Protein AF-A0A9P6QX00-F1 (afdb_monomer_lite)

pLDDT: mean 81.0, std 15.59, range [32.53, 98.38]

InterPro domains:
  IPR004294 Carotenoid oxygenase [PF03055] (2-287)
  IPR004294 Carotenoid oxygenase [PTHR10543] (1-288)

Foldseek 3Di:
DQPVFLKDWDKDADPDPVGIFTWIATNVGHTLDDRARQHDDQFAQWDQDQPVCVVQFHFNIDGHQQTWGKDWDAPSSHDPVPTHTQIATDGHKDFDDWAAKAFDADPVRDGFKIKTKTFIALTAQQQPPVGGDDDPALRTSPDHPVVSCVNPQRPFDADCSPPDRNFTFTKMWMQGPVVRHIAIEGQAPFGWDDKYFDSVCHRNPPGQWIKTFTWDPDDRNPPTDGFAMWITGRVLQVVVLVVCVVVVNQDCRRGDPHGYNDPVSNVVSCVVVVTDDGDDDDPPPDDD

Organism: NCBI:txid979702

Structure (mmCIF, N/CA/C/O backbone):
data_AF-A0A9P6QX00-F1
#
_entry.id   AF-A0A9P6QX00-F1
#
loop_
_atom_site.group_PDB
_atom_site.id
_atom_site.type_symbol
_atom_site.label_atom_id
_atom_site.label_alt_id
_atom_site.label_comp_id
_atom_site.label_asym_id
_atom_site.label_entity_id
_atom_site.label_seq_id
_atom_site.pdbx_PDB_ins_code
_atom_site.Cartn_x
_atom_site.Cartn_y
_atom_site.Cartn_z
_atom_site.occupancy
_atom_site.B_iso_or_equiv
_atom_site.auth_seq_id
_atom_site.auth_comp_id
_atom_site.auth_asym_id
_atom_site.auth_atom_id
_atom_site.pdbx_PDB_model_num
ATOM 1 N N . VAL A 1 1 ? -5.127 -13.689 -6.403 1.00 92.06 1 VAL A N 1
ATOM 2 C CA . VAL A 1 1 ? -6.375 -14.469 -6.569 1.00 92.06 1 VAL A CA 1
ATOM 3 C C . VAL A 1 1 ? -7.320 -14.051 -5.470 1.00 92.06 1 VAL A C 1
ATOM 5 O O . VAL A 1 1 ? -6.895 -13.993 -4.323 1.00 92.06 1 VAL A O 1
ATOM 8 N N . ASP A 1 2 ? -8.552 -13.713 -5.819 1.00 93.75 2 ASP A N 1
ATOM 9 C CA . ASP A 1 2 ? -9.591 -13.389 -4.850 1.00 93.75 2 ASP A CA 1
ATOM 10 C C . ASP A 1 2 ? -10.176 -14.694 -4.264 1.00 93.75 2 ASP A C 1
ATOM 12 O O . ASP A 1 2 ? -10.711 -15.509 -5.017 1.00 93.75 2 ASP A O 1
ATOM 16 N N . PRO A 1 3 ? -10.095 -14.922 -2.939 1.00 92.50 3 PRO A N 1
ATOM 17 C CA . PRO A 1 3 ? -10.534 -16.164 -2.306 1.00 92.50 3 PRO A CA 1
ATOM 18 C C . PRO A 1 3 ? -12.060 -16.332 -2.245 1.00 92.50 3 PRO A C 1
ATOM 20 O O . PRO A 1 3 ? -12.531 -17.445 -2.033 1.00 92.50 3 PRO A O 1
ATOM 23 N N . LYS A 1 4 ? -12.847 -15.261 -2.414 1.00 91.56 4 LYS A N 1
ATOM 24 C CA . LYS A 1 4 ? -14.319 -15.316 -2.388 1.00 91.56 4 LYS A CA 1
ATOM 25 C C . LYS A 1 4 ? -14.895 -15.714 -3.742 1.00 91.56 4 LYS A C 1
ATOM 27 O O . LYS A 1 4 ? -15.891 -16.423 -3.810 1.00 91.56 4 LYS A O 1
ATOM 32 N N . THR A 1 5 ? -14.288 -15.216 -4.811 1.00 94.06 5 THR A N 1
ATOM 33 C CA . THR A 1 5 ? -14.791 -15.356 -6.189 1.00 94.06 5 THR A CA 1
ATOM 34 C C . THR A 1 5 ? -13.986 -16.353 -7.023 1.00 94.06 5 THR A C 1
ATOM 36 O O . THR A 1 5 ? -14.452 -16.805 -8.066 1.00 94.06 5 THR A O 1
ATOM 39 N N . GLY A 1 6 ? -12.773 -16.699 -6.584 1.00 95.88 6 GLY A N 1
ATOM 40 C CA . GLY A 1 6 ? -11.824 -17.516 -7.337 1.00 95.88 6 GLY A CA 1
ATOM 41 C C . GLY A 1 6 ? -11.146 -16.770 -8.490 1.00 95.88 6 GLY A C 1
ATOM 42 O O . GLY A 1 6 ? -10.369 -17.377 -9.222 1.00 95.88 6 GLY A O 1
ATOM 43 N N . GLU A 1 7 ? -11.417 -15.475 -8.675 1.00 97.56 7 GLU A N 1
ATOM 44 C CA . GLU A 1 7 ? -10.886 -14.725 -9.812 1.00 97.56 7 GLU A CA 1
ATOM 45 C C . GLU A 1 7 ? -9.380 -14.457 -9.677 1.00 97.56 7 GLU A C 1
ATOM 47 O O . GLU A 1 7 ? -8.868 -14.041 -8.628 1.00 97.56 7 GLU A O 1
ATOM 52 N N . LEU A 1 8 ? -8.658 -14.642 -10.778 1.00 97.69 8 LEU A N 1
ATOM 53 C CA . LEU A 1 8 ? -7.294 -14.169 -10.945 1.00 97.69 8 LEU A CA 1
ATOM 54 C C . LEU A 1 8 ? -7.330 -12.758 -11.536 1.00 97.69 8 LEU A C 1
ATOM 56 O O . LEU A 1 8 ? -7.613 -12.566 -12.717 1.00 97.69 8 LEU A O 1
ATOM 60 N N . ILE A 1 9 ? -7.009 -11.781 -10.694 1.00 96.62 9 ILE A N 1
ATOM 61 C CA . ILE A 1 9 ? -6.842 -10.377 -11.067 1.00 96.62 9 ILE A CA 1
ATOM 62 C C . ILE A 1 9 ? -5.354 -10.129 -11.287 1.00 96.62 9 ILE A C 1
ATOM 64 O O . ILE A 1 9 ? -4.546 -10.457 -10.413 1.00 96.62 9 ILE A O 1
ATOM 68 N N . PHE A 1 10 ? -4.991 -9.560 -12.431 1.00 95.50 10 PHE A N 1
ATOM 69 C CA . PHE A 1 10 ? -3.604 -9.251 -12.753 1.00 95.50 10 PHE A CA 1
ATOM 70 C C . PHE A 1 10 ? -3.503 -8.040 -13.677 1.00 95.50 10 PHE A C 1
ATOM 72 O O . PHE A 1 10 ? -4.473 -7.606 -14.299 1.00 95.50 10 PHE A O 1
ATOM 79 N N . PHE A 1 11 ? -2.298 -7.497 -13.760 1.00 92.81 11 PHE A N 1
ATOM 80 C CA . PHE A 1 11 ? -1.951 -6.456 -14.708 1.00 92.81 11 PHE A CA 1
ATOM 81 C C . PHE A 1 11 ? -0.599 -6.781 -15.336 1.00 92.81 11 PHE A C 1
ATOM 83 O O . PHE A 1 11 ? 0.176 -7.581 -14.809 1.00 92.81 11 PHE A O 1
ATOM 90 N N . SER A 1 12 ? -0.320 -6.162 -16.473 1.00 89.31 12 SER A N 1
ATOM 91 C CA . SER A 1 12 ? 0.998 -6.191 -17.101 1.00 89.31 12 SER A CA 1
ATOM 92 C C . SER A 1 12 ? 1.412 -4.777 -17.460 1.00 89.31 12 SER A C 1
ATOM 94 O O . SER A 1 12 ? 0.554 -3.951 -17.772 1.00 89.31 12 SER A O 1
ATOM 96 N N . TRP A 1 13 ? 2.714 -4.505 -17.426 1.00 81.81 13 TRP A N 1
ATOM 97 C CA . TRP A 1 13 ? 3.276 -3.260 -17.929 1.00 81.81 13 TRP A CA 1
ATOM 98 C C . TRP A 1 13 ? 4.108 -3.489 -19.190 1.00 81.81 13 TRP A C 1
ATOM 100 O O . TRP A 1 13 ? 4.577 -4.598 -19.454 1.00 81.81 13 TRP A O 1
ATOM 110 N N . ARG A 1 14 ? 4.306 -2.431 -19.972 1.00 79.06 14 ARG A N 1
ATOM 111 C CA . ARG A 1 14 ? 5.155 -2.391 -21.167 1.00 79.06 14 ARG A CA 1
ATOM 112 C C . ARG A 1 14 ? 5.891 -1.055 -21.213 1.00 79.06 14 ARG A C 1
ATOM 114 O O . ARG A 1 14 ? 5.454 -0.080 -20.614 1.00 79.06 14 ARG A O 1
ATOM 121 N N . THR A 1 15 ? 6.989 -0.999 -21.957 1.00 73.94 15 THR A N 1
ATOM 122 C CA . THR A 1 15 ? 7.749 0.241 -22.203 1.00 73.94 15 THR A CA 1
ATOM 123 C C . THR A 1 15 ? 7.142 1.109 -23.307 1.00 73.94 15 THR A C 1
ATOM 125 O O . THR A 1 15 ? 7.649 2.190 -23.585 1.00 73.94 15 THR A O 1
ATOM 128 N N . GLU A 1 16 ? 6.064 0.648 -23.941 1.00 75.75 16 GLU A N 1
ATOM 129 C CA . GLU A 1 16 ? 5.352 1.343 -25.012 1.00 75.75 16 GLU A CA 1
ATOM 130 C C . GLU A 1 16 ? 3.908 1.619 -24.593 1.00 75.75 16 GLU A C 1
ATOM 132 O O . GLU A 1 16 ? 3.286 0.809 -23.897 1.00 75.75 16 GLU A O 1
ATOM 137 N N . HIS A 1 17 ? 3.368 2.758 -25.039 1.00 75.19 17 HIS A N 1
ATOM 138 C CA . HIS A 1 17 ? 1.978 3.141 -24.797 1.00 75.19 17 HIS A CA 1
ATOM 139 C C . HIS A 1 17 ? 1.027 2.013 -25.241 1.00 75.19 17 HIS A C 1
ATOM 141 O O . HIS A 1 17 ? 1.217 1.464 -26.329 1.00 75.19 17 HIS A O 1
ATOM 147 N N . PRO A 1 18 ? 0.003 1.642 -24.446 1.00 77.19 18 PRO A N 1
ATOM 148 C CA . PRO A 1 18 ? -0.570 2.313 -23.271 1.00 77.19 18 PRO A CA 1
ATOM 149 C C . PRO A 1 18 ? 0.100 1.988 -21.926 1.00 77.19 18 PRO A C 1
ATOM 151 O O . PRO A 1 18 ? -0.468 2.283 -20.885 1.00 77.19 18 PRO A O 1
ATOM 154 N N . PHE A 1 19 ? 1.306 1.412 -21.927 1.00 81.19 19 PHE A N 1
ATOM 155 C CA . PHE A 1 19 ? 2.152 1.114 -20.761 1.00 81.19 19 PHE A CA 1
ATOM 156 C C . PHE A 1 19 ? 1.602 0.120 -19.741 1.00 81.19 19 PHE A C 1
ATOM 158 O O . PHE A 1 19 ? 2.405 -0.586 -19.147 1.00 81.19 19 PHE A O 1
ATOM 165 N N . ALA A 1 20 ? 0.290 0.017 -19.537 1.00 88.00 20 ALA A N 1
ATOM 166 C CA . ALA A 1 20 ? -0.319 -0.914 -18.602 1.00 88.00 20 ALA A CA 1
ATOM 167 C C . ALA A 1 20 ? -1.623 -1.504 -19.150 1.00 88.00 20 ALA A C 1
ATOM 169 O O . ALA A 1 20 ? -2.431 -0.819 -19.776 1.00 88.00 20 ALA A O 1
ATOM 170 N N . TYR A 1 21 ? -1.825 -2.788 -18.876 1.00 92.00 21 TYR A N 1
ATOM 171 C CA . TYR A 1 21 ? -3.017 -3.540 -19.249 1.00 92.00 21 TYR A CA 1
ATOM 172 C C . TYR A 1 21 ? -3.562 -4.268 -18.032 1.00 92.00 21 TYR A C 1
ATOM 174 O O . TYR A 1 21 ? -2.793 -4.869 -17.278 1.00 92.00 21 TYR A O 1
ATOM 182 N N . TYR A 1 22 ? -4.879 -4.250 -17.867 1.00 95.19 22 TYR A N 1
ATOM 183 C CA . TYR A 1 22 ? -5.582 -4.886 -16.762 1.00 95.19 22 TYR A CA 1
ATOM 184 C C . TYR A 1 22 ? -6.370 -6.106 -17.235 1.00 95.19 22 TYR A C 1
ATOM 186 O O . TYR A 1 22 ? -6.851 -6.163 -18.369 1.00 95.19 22 TYR A O 1
ATOM 194 N N . SER A 1 23 ? -6.479 -7.127 -16.390 1.00 97.19 23 SER A N 1
ATOM 195 C CA . SER A 1 23 ? -7.190 -8.357 -16.729 1.00 97.19 23 SER A CA 1
ATOM 196 C C . SER A 1 23 ? -7.763 -9.056 -15.503 1.00 97.19 23 SER A C 1
ATOM 198 O O . SER A 1 23 ? -7.185 -9.052 -14.414 1.00 97.19 23 SER A O 1
ATOM 200 N N . VAL A 1 24 ? -8.903 -9.709 -15.720 1.00 98.31 24 VAL A N 1
ATOM 201 C CA . VAL A 1 24 ? -9.599 -10.538 -14.739 1.00 98.31 24 VAL A CA 1
ATOM 202 C C . VAL A 1 24 ? -9.999 -11.840 -15.415 1.00 98.31 24 VAL A C 1
ATOM 204 O O . VAL A 1 24 ? -10.730 -11.843 -16.408 1.00 98.31 24 VAL A O 1
ATOM 207 N N . ILE A 1 25 ? -9.519 -12.952 -14.869 1.00 98.38 25 ILE A N 1
ATOM 208 C CA . ILE A 1 25 ? -9.928 -14.302 -15.256 1.00 98.38 25 ILE A CA 1
ATOM 209 C C . ILE A 1 25 ? -10.790 -14.869 -14.131 1.00 98.38 25 ILE A C 1
ATOM 211 O O . ILE A 1 25 ? -10.385 -14.833 -12.971 1.00 98.38 25 ILE A O 1
ATOM 215 N N . SER A 1 26 ? -11.970 -15.390 -14.455 1.00 97.88 26 SER A N 1
ATOM 216 C CA . SER A 1 26 ? -12.865 -16.019 -13.485 1.00 97.88 26 SER A CA 1
ATOM 217 C C . SER A 1 26 ? -12.300 -17.330 -12.935 1.00 97.88 26 SER A C 1
ATOM 219 O O . SER A 1 26 ? -11.402 -17.930 -13.524 1.00 97.88 26 SER A O 1
ATOM 221 N N . GLY A 1 27 ? -12.850 -17.820 -11.818 1.00 96.81 27 GLY A N 1
ATOM 222 C CA . GLY A 1 27 ? -12.396 -19.073 -11.193 1.00 96.81 27 GLY A CA 1
ATOM 223 C C . GLY A 1 27 ? -12.516 -20.325 -12.076 1.00 96.81 27 GLY A C 1
ATOM 224 O O . GLY A 1 27 ? -11.853 -21.323 -11.816 1.00 96.81 27 GLY A O 1
ATOM 225 N N . ASP A 1 28 ? -13.317 -20.274 -13.142 1.00 97.06 28 ASP A N 1
ATOM 226 C CA . ASP A 1 28 ? -13.455 -21.325 -14.159 1.00 97.06 28 ASP A CA 1
ATOM 227 C C . ASP A 1 28 ? -12.613 -21.074 -15.430 1.00 97.06 28 ASP A C 1
ATOM 229 O O . ASP A 1 28 ? -12.746 -21.797 -16.417 1.00 97.06 28 ASP A O 1
ATOM 233 N N . GLY A 1 29 ? -11.742 -20.061 -15.422 1.00 96.69 29 GLY A N 1
ATOM 234 C CA . GLY A 1 29 ? -10.792 -19.781 -16.500 1.00 96.69 29 GLY A CA 1
ATOM 235 C C . GLY A 1 29 ? -11.321 -18.903 -17.639 1.00 96.69 29 GLY A C 1
ATOM 236 O O . GLY A 1 29 ? -10.628 -18.742 -18.647 1.00 96.69 29 GLY A O 1
ATOM 237 N N . ARG A 1 30 ? -12.521 -18.317 -17.524 1.00 98.00 30 ARG A N 1
ATOM 238 C CA . ARG A 1 30 ? -13.053 -17.391 -18.540 1.00 98.00 30 ARG A CA 1
ATOM 239 C C . ARG A 1 30 ? -12.469 -15.993 -18.368 1.00 98.00 30 ARG A C 1
ATOM 241 O O . ARG A 1 30 ? -12.204 -15.530 -17.267 1.00 98.00 30 ARG A O 1
ATOM 248 N N . ARG A 1 31 ? -12.284 -15.292 -19.481 1.00 97.81 31 ARG A N 1
ATOM 249 C CA . ARG A 1 31 ? -11.792 -13.911 -19.490 1.00 97.81 31 ARG A CA 1
ATOM 250 C C . ARG A 1 31 ? -12.965 -12.964 -19.231 1.00 97.81 31 ARG A C 1
ATOM 252 O O . ARG A 1 31 ? -13.834 -12.846 -20.089 1.00 97.81 31 ARG A O 1
ATOM 259 N N . VAL A 1 32 ? -12.998 -12.337 -18.058 1.00 97.62 32 VAL A N 1
ATOM 260 C CA . VAL A 1 32 ? -14.030 -11.357 -17.666 1.00 97.62 32 VAL A CA 1
ATOM 261 C C . VAL A 1 32 ? -13.629 -9.959 -18.133 1.00 97.62 32 VAL A C 1
ATOM 263 O O . VAL A 1 32 ? -14.420 -9.263 -18.759 1.00 97.62 32 VAL A O 1
ATOM 266 N N . VAL A 1 33 ? -12.372 -9.591 -17.885 1.00 97.44 33 VAL A N 1
ATOM 267 C CA . VAL A 1 33 ? -11.694 -8.432 -18.478 1.00 97.44 33 VAL A CA 1
ATOM 268 C C . VAL A 1 33 ? -10.419 -8.958 -19.119 1.00 97.44 33 VAL A C 1
ATOM 270 O O . VAL A 1 33 ? -9.703 -9.743 -18.491 1.00 97.44 33 VAL A O 1
ATOM 273 N N . TRP A 1 34 ? -10.127 -8.571 -20.359 1.00 96.44 34 TRP A N 1
ATOM 274 C CA . TRP A 1 34 ? -8.972 -9.101 -21.080 1.00 96.44 34 TRP A CA 1
ATOM 275 C C . TRP A 1 34 ? -8.152 -8.003 -21.726 1.00 96.44 34 TRP A C 1
ATOM 277 O O . TRP A 1 34 ? -8.626 -7.364 -22.657 1.00 96.44 34 TRP A O 1
ATOM 287 N N . GLU A 1 35 ? -6.914 -7.861 -21.254 1.00 93.44 35 GLU A N 1
ATOM 288 C CA . GLU A 1 35 ? -5.928 -6.911 -21.770 1.00 93.44 35 GLU A CA 1
ATOM 289 C C . GLU A 1 35 ? -6.540 -5.530 -22.044 1.00 93.44 35 GLU A C 1
ATOM 291 O O . GLU A 1 35 ? -6.302 -4.926 -23.088 1.00 93.44 35 GLU A O 1
ATOM 296 N N . GLU A 1 36 ? -7.343 -5.031 -21.100 1.00 93.44 36 GLU A N 1
ATOM 297 C CA . GLU A 1 36 ? -7.952 -3.712 -21.223 1.00 93.44 36 GLU A CA 1
ATOM 298 C C . GLU A 1 36 ? -6.871 -2.662 -20.930 1.00 93.44 36 GLU A C 1
ATOM 300 O O . GLU A 1 36 ? -6.246 -2.724 -19.860 1.00 93.44 36 GLU A O 1
ATOM 305 N N . PRO A 1 37 ? -6.584 -1.730 -21.855 1.00 92.00 37 PRO A N 1
ATOM 306 C CA . PRO A 1 37 ? -5.557 -0.723 -21.639 1.00 92.00 37 PRO A CA 1
ATOM 307 C C . PRO A 1 37 ? -5.981 0.218 -20.513 1.00 92.00 37 PRO A C 1
ATOM 309 O O . PRO A 1 37 ? -7.104 0.713 -20.506 1.00 92.00 37 PRO A O 1
ATOM 312 N N . ILE A 1 38 ? -5.080 0.497 -19.573 1.00 88.12 38 ILE A N 1
ATOM 313 C CA . ILE A 1 38 ? -5.336 1.471 -18.508 1.00 88.12 38 ILE A CA 1
ATOM 314 C C . ILE A 1 38 ? -4.935 2.856 -19.043 1.00 88.12 38 ILE A C 1
ATOM 316 O O . ILE A 1 38 ? -3.743 3.093 -19.239 1.00 88.12 38 ILE A O 1
ATOM 320 N N . PRO A 1 39 ? -5.884 3.770 -19.322 1.00 77.38 39 PRO A N 1
ATOM 321 C CA . PRO A 1 39 ? -5.561 5.064 -19.909 1.00 77.38 39 PRO A CA 1
ATOM 322 C C . PRO A 1 39 ? -4.845 5.983 -18.908 1.00 77.38 39 PRO A C 1
ATOM 324 O O . PRO A 1 39 ? -5.172 6.022 -17.721 1.00 77.38 39 PRO A O 1
ATOM 327 N N . GLY A 1 40 ? -3.900 6.777 -19.415 1.00 70.25 40 GLY A N 1
ATOM 328 C CA . GLY A 1 40 ? -3.060 7.679 -18.622 1.00 70.25 40 GLY A CA 1
ATOM 329 C C . GLY A 1 40 ? -1.628 7.165 -18.453 1.00 70.25 40 GLY A C 1
ATOM 330 O O . GLY A 1 40 ? -1.304 6.037 -18.812 1.00 70.25 40 GLY A O 1
ATOM 331 N N . ILE A 1 41 ? -0.743 8.019 -17.937 1.00 61.19 41 ILE A N 1
ATOM 332 C CA . ILE A 1 41 ? 0.646 7.650 -17.640 1.00 61.19 41 ILE A CA 1
ATOM 333 C C . ILE A 1 41 ? 0.752 7.487 -16.131 1.00 61.19 41 ILE A C 1
ATOM 335 O O . ILE A 1 41 ? 0.620 8.470 -15.408 1.00 61.19 41 ILE A O 1
ATOM 339 N N . MET A 1 42 ? 1.017 6.265 -15.668 1.00 65.75 42 MET A N 1
ATOM 340 C CA . MET A 1 42 ? 1.426 6.029 -14.286 1.00 65.75 42 MET A CA 1
ATOM 341 C C . MET A 1 42 ? 2.736 6.786 -14.037 1.00 65.75 42 MET A C 1
ATOM 343 O O . MET A 1 42 ? 3.782 6.396 -14.559 1.00 65.75 42 MET A O 1
ATOM 347 N N . LYS A 1 43 ? 2.699 7.872 -13.258 1.00 67.81 43 LYS A N 1
ATOM 348 C CA . LYS A 1 43 ? 3.928 8.505 -12.771 1.00 67.81 43 LYS A CA 1
ATOM 349 C C . LYS A 1 43 ? 4.445 7.714 -11.582 1.00 67.81 43 LYS A C 1
ATOM 351 O O . LYS A 1 43 ? 3.946 7.824 -10.463 1.00 67.81 43 LYS A O 1
ATOM 356 N N . ILE A 1 44 ? 5.440 6.888 -11.858 1.00 67.00 44 ILE A N 1
ATOM 357 C CA . ILE A 1 44 ? 6.266 6.284 -10.825 1.00 67.00 44 ILE A CA 1
ATOM 358 C C . ILE A 1 44 ? 7.521 7.154 -10.723 1.00 67.00 44 ILE A C 1
ATOM 360 O O . ILE A 1 44 ? 8.023 7.566 -11.774 1.00 67.00 44 ILE A O 1
ATOM 364 N N . PRO A 1 45 ? 8.055 7.434 -9.522 1.00 71.00 45 PRO A N 1
ATOM 365 C CA . PRO A 1 45 ? 9.310 8.172 -9.349 1.00 71.00 45 PRO A CA 1
ATOM 366 C C . PRO A 1 45 ? 10.539 7.374 -9.826 1.00 71.00 45 PRO A C 1
ATOM 368 O O . PRO A 1 45 ? 11.563 7.375 -9.159 1.00 71.00 45 PRO A O 1
ATOM 371 N N . TYR A 1 46 ? 10.458 6.671 -10.962 1.00 72.69 46 TYR A N 1
ATOM 372 C CA . TYR A 1 46 ? 11.561 5.961 -11.599 1.00 72.69 46 TYR A CA 1
ATOM 373 C C . TYR A 1 46 ? 11.858 6.525 -12.972 1.00 72.69 46 TYR A C 1
ATOM 375 O O . TYR A 1 46 ? 11.026 6.487 -13.877 1.00 72.69 46 TYR A O 1
ATOM 383 N N . ILE A 1 47 ? 13.098 6.958 -13.144 1.00 66.50 47 ILE A N 1
ATOM 384 C CA . ILE A 1 47 ? 13.661 7.287 -14.443 1.00 66.50 47 ILE A CA 1
ATOM 385 C C . ILE A 1 47 ? 14.460 6.075 -14.910 1.00 66.50 47 ILE A C 1
ATOM 387 O O . ILE A 1 47 ? 15.417 5.659 -14.252 1.00 66.50 47 ILE A O 1
ATOM 391 N N . VAL A 1 48 ? 14.062 5.515 -16.051 1.00 64.25 48 VAL A N 1
ATOM 392 C CA . VAL A 1 48 ? 14.776 4.423 -16.717 1.00 64.25 48 VAL A CA 1
ATOM 393 C C . VAL A 1 48 ? 15.466 4.987 -17.958 1.00 64.25 48 VAL A C 1
ATOM 395 O O . VAL A 1 48 ? 14.847 5.108 -19.011 1.00 64.25 48 VAL A O 1
ATOM 398 N N . ASP A 1 49 ? 16.746 5.344 -17.840 1.00 64.38 49 ASP A N 1
ATOM 399 C CA . ASP A 1 49 ? 17.572 5.814 -18.966 1.00 64.38 49 ASP A CA 1
ATOM 400 C C . ASP A 1 49 ? 18.929 5.102 -18.964 1.00 64.38 49 ASP A C 1
ATOM 402 O O . ASP A 1 49 ? 19.966 5.627 -18.559 1.00 64.38 49 ASP A O 1
ATOM 406 N N . GLY A 1 50 ? 18.913 3.844 -19.406 1.00 59.75 50 GLY A N 1
ATOM 407 C CA . GLY A 1 50 ? 20.091 2.982 -19.363 1.00 59.75 50 GLY A CA 1
ATOM 408 C C . GLY A 1 50 ? 21.248 3.437 -20.255 1.00 59.75 50 GLY A C 1
ATOM 409 O O . GLY A 1 50 ? 22.394 3.109 -19.957 1.00 59.75 50 GLY A O 1
ATOM 410 N N . HIS A 1 51 ? 20.991 4.192 -21.328 1.00 62.03 51 HIS A N 1
ATOM 411 C CA . HIS A 1 51 ? 22.046 4.632 -22.244 1.00 62.03 51 HIS A CA 1
ATOM 412 C C . HIS A 1 51 ? 22.773 5.869 -21.716 1.00 62.03 51 HIS A C 1
ATOM 414 O O . HIS A 1 51 ? 24.006 5.866 -21.658 1.00 62.03 51 HIS A O 1
ATOM 420 N N . LYS A 1 52 ? 22.033 6.893 -21.278 1.00 64.44 52 LYS A N 1
ATOM 421 C CA . LYS A 1 52 ? 22.622 8.111 -20.716 1.00 64.44 52 LYS A CA 1
ATOM 422 C C . LYS A 1 52 ? 23.245 7.846 -19.349 1.00 64.44 52 LYS A C 1
ATOM 424 O O . LYS A 1 52 ? 24.415 8.167 -19.140 1.00 64.44 52 LYS A O 1
ATOM 429 N N . HIS A 1 53 ? 22.524 7.180 -18.443 1.00 67.8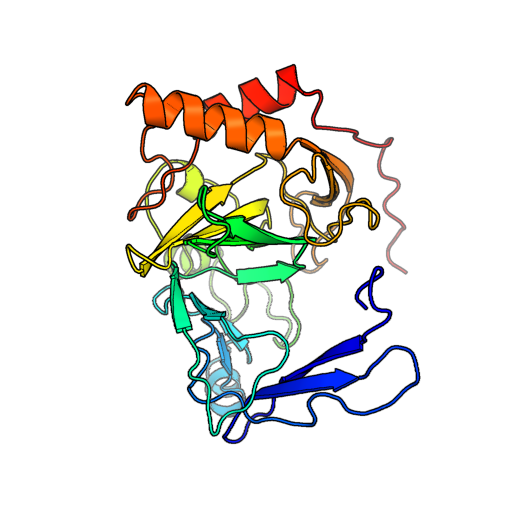8 53 HIS A N 1
ATOM 430 C CA . HIS A 1 53 ? 23.009 6.952 -17.080 1.00 67.88 53 HIS A CA 1
ATOM 431 C C . HIS A 1 53 ? 24.261 6.078 -17.040 1.00 67.88 53 HIS A C 1
ATOM 433 O O . HIS A 1 53 ? 25.184 6.379 -16.288 1.00 67.88 53 HIS A O 1
ATOM 439 N N . LYS A 1 54 ? 24.369 5.077 -17.922 1.00 63.72 54 LYS A N 1
ATOM 440 C CA . LYS A 1 54 ? 25.585 4.262 -18.030 1.00 63.72 54 LYS A CA 1
ATOM 441 C C . LYS A 1 54 ? 26.814 5.084 -18.432 1.00 63.72 54 LYS A C 1
ATOM 443 O O . LYS A 1 54 ? 27.898 4.812 -17.927 1.00 63.72 54 LYS A O 1
ATOM 448 N N . SER A 1 55 ? 26.661 6.082 -19.308 1.00 66.69 55 SER A N 1
ATOM 449 C CA . SER A 1 55 ? 27.764 6.981 -19.687 1.00 66.69 55 SER A CA 1
ATOM 450 C C . SER A 1 55 ? 28.145 7.988 -18.593 1.00 66.69 55 SER A C 1
ATOM 452 O O . SER A 1 55 ? 29.286 8.436 -18.554 1.00 66.69 55 SER A O 1
ATOM 454 N N . GLU A 1 56 ? 27.216 8.293 -17.682 1.00 65.62 56 GLU A N 1
ATOM 455 C CA . GLU A 1 56 ? 27.396 9.221 -16.555 1.00 65.62 56 GLU A CA 1
ATOM 456 C C . GLU A 1 56 ? 27.740 8.507 -15.229 1.00 65.62 56 GLU A C 1
ATOM 458 O O . GLU A 1 56 ? 27.865 9.162 -14.199 1.00 65.62 56 GLU A O 1
ATOM 463 N N . GLY A 1 57 ? 27.865 7.172 -15.219 1.00 60.09 57 GLY A N 1
ATOM 464 C CA . GLY A 1 57 ? 28.103 6.388 -13.997 1.00 60.09 57 GLY A CA 1
ATOM 465 C C . GLY A 1 57 ? 26.904 6.306 -13.039 1.00 60.09 57 GLY A C 1
ATOM 466 O O . GLY A 1 57 ? 27.065 5.908 -11.887 1.00 60.09 57 GLY A O 1
ATOM 467 N N . LYS A 1 58 ? 25.702 6.664 -13.502 1.00 59.81 58 LYS A N 1
ATOM 468 C CA . LYS A 1 58 ? 24.448 6.637 -12.737 1.00 59.81 58 LYS A CA 1
ATOM 469 C C . LYS A 1 58 ? 23.736 5.281 -12.861 1.00 59.81 58 LYS A C 1
ATOM 471 O O . LYS A 1 58 ? 23.912 4.584 -13.865 1.00 59.81 58 LYS A O 1
ATOM 476 N N . PRO A 1 59 ? 22.900 4.891 -11.881 1.00 62.41 59 PRO A N 1
ATOM 477 C CA . PRO A 1 59 ? 22.099 3.678 -11.998 1.00 62.41 59 PRO A CA 1
ATOM 478 C C . PRO A 1 59 ? 21.086 3.747 -13.154 1.00 62.41 59 PRO A C 1
ATOM 480 O O . PRO A 1 59 ? 20.486 4.786 -13.428 1.00 62.41 59 PRO A O 1
ATOM 483 N N . VAL A 1 60 ? 20.883 2.606 -13.825 1.00 63.84 60 VAL A N 1
ATOM 484 C CA . VAL A 1 60 ? 19.936 2.449 -14.952 1.00 63.84 60 VAL A CA 1
ATOM 485 C C . VAL A 1 60 ? 18.509 2.823 -14.548 1.00 63.84 60 VAL A C 1
ATOM 487 O O . VAL A 1 60 ? 17.781 3.407 -15.346 1.00 63.84 60 VAL A O 1
ATOM 490 N N . ILE A 1 61 ? 18.141 2.499 -13.309 1.00 68.12 61 ILE A N 1
ATOM 491 C CA . ILE A 1 61 ? 16.893 2.901 -12.667 1.00 68.12 61 ILE A CA 1
ATOM 492 C C . ILE A 1 61 ? 17.261 3.907 -11.581 1.00 68.12 61 ILE A C 1
ATOM 494 O O . ILE A 1 61 ? 17.990 3.575 -10.648 1.00 68.12 61 ILE A O 1
ATOM 498 N N . TYR A 1 62 ? 16.764 5.128 -11.713 1.00 71.19 62 TYR A N 1
ATOM 499 C CA . TYR A 1 62 ? 17.000 6.222 -10.777 1.00 71.19 62 TYR A CA 1
ATOM 500 C C . TYR A 1 62 ? 15.686 6.607 -10.100 1.00 71.19 62 TYR A C 1
ATOM 502 O O . TYR A 1 62 ? 14.676 6.743 -10.789 1.00 71.19 62 TYR A O 1
ATOM 510 N N . PHE A 1 63 ? 15.697 6.779 -8.776 1.00 76.62 63 PHE A N 1
ATOM 511 C CA . PHE A 1 63 ? 14.538 7.285 -8.043 1.00 76.62 63 PHE A CA 1
ATOM 512 C C . PHE A 1 63 ? 14.552 8.818 -8.028 1.00 76.62 63 PHE A C 1
ATOM 514 O O . PHE A 1 63 ? 15.511 9.395 -7.520 1.00 76.62 63 PHE A O 1
ATOM 521 N N . ASP A 1 64 ? 13.505 9.463 -8.546 1.00 77.81 64 ASP A N 1
ATOM 522 C CA . ASP A 1 64 ? 13.360 10.925 -8.515 1.00 77.81 64 ASP A CA 1
ATOM 523 C C . ASP A 1 64 ? 12.506 11.371 -7.314 1.00 77.81 64 ASP A C 1
ATOM 525 O O . ASP A 1 64 ? 11.280 11.218 -7.352 1.00 77.81 64 ASP A O 1
ATOM 529 N N . PRO A 1 65 ? 13.106 11.964 -6.263 1.00 76.75 65 PRO A N 1
ATOM 530 C CA . PRO A 1 65 ? 12.373 12.399 -5.075 1.00 76.75 65 PR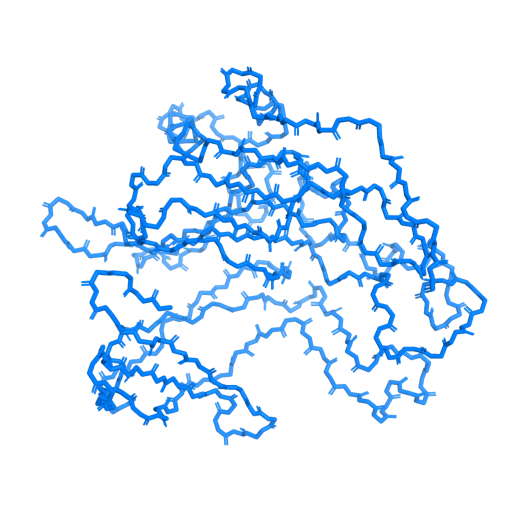O A CA 1
ATOM 531 C C . PRO A 1 65 ? 11.446 13.599 -5.326 1.00 76.75 65 PRO A C 1
ATOM 533 O O . PRO A 1 65 ? 10.619 13.907 -4.470 1.00 76.75 65 PRO A O 1
ATOM 536 N N . ASN A 1 66 ? 11.556 14.276 -6.475 1.00 79.88 66 ASN A N 1
ATOM 537 C CA . ASN A 1 66 ? 10.702 15.415 -6.823 1.00 79.88 66 ASN A CA 1
ATOM 538 C C . ASN A 1 66 ? 9.452 15.007 -7.611 1.00 79.88 66 ASN A C 1
ATOM 540 O O . ASN A 1 66 ? 8.559 15.833 -7.811 1.00 79.88 66 ASN A O 1
ATOM 544 N N . THR A 1 67 ? 9.373 13.754 -8.063 1.00 83.81 67 THR A N 1
ATOM 545 C CA . THR A 1 67 ? 8.217 13.238 -8.795 1.00 83.81 67 THR A CA 1
ATOM 546 C C . THR A 1 67 ? 7.226 12.592 -7.816 1.00 83.81 67 THR A C 1
ATOM 548 O O . THR A 1 67 ? 7.580 11.623 -7.143 1.00 83.81 67 THR A O 1
ATOM 551 N N . PRO A 1 68 ? 5.974 13.083 -7.722 1.00 87.12 68 PRO A N 1
ATOM 552 C CA . PRO A 1 68 ? 4.938 12.452 -6.908 1.00 87.12 68 PRO A CA 1
ATOM 553 C C . PRO A 1 68 ? 4.680 11.001 -7.324 1.00 87.12 68 PRO A C 1
ATOM 555 O O . PRO A 1 68 ? 4.724 10.668 -8.511 1.00 87.12 68 PRO A O 1
ATOM 558 N N . THR A 1 69 ? 4.332 10.153 -6.357 1.00 88.06 69 THR A N 1
ATOM 559 C CA . THR A 1 69 ? 3.873 8.789 -6.644 1.00 88.06 69 THR A CA 1
ATOM 560 C C . THR A 1 69 ? 2.382 8.817 -6.962 1.00 88.06 69 THR A C 1
ATOM 562 O O . THR A 1 69 ? 1.584 9.309 -6.160 1.00 88.06 69 THR A O 1
ATOM 565 N N . GLN A 1 70 ? 1.998 8.286 -8.126 1.00 91.06 70 GLN A N 1
ATOM 566 C CA . GLN A 1 70 ? 0.601 8.212 -8.557 1.00 91.06 70 GLN A CA 1
ATOM 567 C C . GLN A 1 70 ? -0.040 6.847 -8.291 1.00 91.06 70 GLN A C 1
ATOM 569 O O . GLN A 1 70 ? 0.541 5.798 -8.564 1.00 91.06 70 GLN A O 1
ATOM 574 N N . PHE A 1 71 ? -1.293 6.877 -7.842 1.00 92.88 71 PHE A N 1
ATOM 575 C CA . PHE A 1 71 ? -2.145 5.713 -7.621 1.00 92.88 71 PHE A CA 1
ATOM 576 C C . PHE A 1 71 ? -3.366 5.801 -8.536 1.00 92.88 71 PHE A C 1
ATOM 578 O O . PHE A 1 71 ? -4.154 6.742 -8.441 1.00 92.88 71 PHE A O 1
ATOM 585 N N . GLY A 1 72 ? -3.515 4.826 -9.432 1.00 92.75 72 GLY A N 1
ATOM 586 C CA . GLY A 1 72 ? -4.672 4.717 -10.319 1.00 92.75 72 GLY A CA 1
ATOM 587 C C . GLY A 1 72 ? -5.724 3.791 -9.725 1.00 92.75 72 GLY A C 1
ATOM 588 O O . GLY A 1 72 ? -5.439 2.622 -9.462 1.00 92.75 72 GLY A O 1
ATOM 589 N N . ILE A 1 73 ? -6.940 4.297 -9.529 1.00 94.69 73 ILE A N 1
ATOM 590 C CA . ILE A 1 73 ? -8.078 3.506 -9.058 1.00 94.69 73 ILE A CA 1
ATOM 591 C C . ILE A 1 73 ? -9.030 3.253 -10.223 1.00 94.69 73 ILE A C 1
ATOM 593 O O . ILE A 1 73 ? -9.503 4.190 -10.869 1.00 94.69 73 ILE A O 1
ATOM 597 N N . ILE A 1 74 ? -9.328 1.976 -10.458 1.00 94.81 74 ILE A N 1
ATOM 598 C CA . ILE A 1 74 ? -10.267 1.504 -11.475 1.00 94.81 74 ILE A CA 1
ATOM 599 C C . ILE A 1 74 ? -11.296 0.548 -10.858 1.00 94.81 74 ILE A C 1
ATOM 601 O O . ILE A 1 74 ? -10.975 -0.172 -9.907 1.00 94.81 74 ILE A O 1
ATOM 605 N N . PRO A 1 75 ? -12.526 0.490 -11.396 1.00 95.00 75 PRO A N 1
ATOM 606 C CA . PRO A 1 75 ? -13.447 -0.604 -11.116 1.00 95.00 75 PRO A CA 1
ATOM 607 C C . PRO A 1 75 ? -12.820 -1.969 -11.422 1.00 95.00 75 PRO A C 1
ATOM 609 O O . PRO A 1 75 ? -12.102 -2.124 -12.405 1.00 95.00 75 PRO A O 1
ATOM 612 N N . ARG A 1 76 ? -13.159 -2.989 -10.625 1.00 95.00 76 ARG A N 1
ATOM 613 C CA . ARG A 1 76 ? -12.699 -4.376 -10.836 1.00 95.00 76 ARG A CA 1
ATOM 614 C C . ARG A 1 76 ? -13.045 -4.921 -12.223 1.00 95.00 76 ARG A C 1
ATOM 616 O O . ARG A 1 76 ? -12.268 -5.667 -12.792 1.00 95.00 76 ARG A O 1
ATOM 623 N N . TYR A 1 77 ? -14.206 -4.570 -12.767 1.00 96.69 77 TYR A N 1
ATOM 624 C CA . TYR A 1 77 ? -14.599 -4.943 -14.128 1.00 96.69 77 TYR A CA 1
ATOM 625 C C . TYR A 1 77 ? -14.417 -3.737 -15.050 1.00 96.69 77 TYR A C 1
ATOM 627 O O . TYR A 1 77 ? -15.383 -3.146 -15.532 1.00 96.69 77 TYR A O 1
ATOM 635 N N . PHE A 1 78 ? -13.159 -3.314 -15.182 1.00 95.75 78 PHE A N 1
ATOM 636 C CA . PHE A 1 78 ? -12.779 -2.147 -15.965 1.00 95.75 78 PHE A CA 1
ATOM 637 C C . PHE A 1 78 ? -13.120 -2.328 -17.452 1.00 95.75 78 PHE A C 1
ATOM 639 O O . PHE A 1 78 ? -13.020 -3.424 -17.996 1.00 95.75 78 PHE A O 1
ATOM 646 N N . ASP A 1 79 ? -13.524 -1.231 -18.085 1.00 94.06 79 ASP A N 1
ATOM 647 C CA . ASP A 1 79 ? -13.896 -1.134 -19.500 1.00 94.06 79 ASP A CA 1
ATOM 648 C C . ASP A 1 79 ? -13.521 0.286 -19.917 1.00 94.06 79 ASP A C 1
ATOM 650 O O . ASP A 1 79 ? -14.186 1.238 -19.499 1.00 94.06 79 ASP A O 1
ATOM 654 N N . GLY A 1 80 ? -12.436 0.443 -20.674 1.00 90.12 80 GLY A N 1
ATOM 655 C CA . GLY A 1 80 ? -11.871 1.743 -21.028 1.00 90.12 80 GLY A CA 1
ATOM 656 C C . GLY A 1 80 ? -12.784 2.582 -21.923 1.00 90.12 80 GLY A C 1
ATOM 657 O O . GLY A 1 80 ? -12.549 3.776 -22.080 1.00 90.12 80 GLY A O 1
ATOM 658 N N . SER A 1 81 ? -13.854 1.997 -22.478 1.00 91.62 81 SER A N 1
ATOM 659 C CA . SER A 1 81 ? -14.885 2.737 -23.216 1.00 91.62 81 SER A CA 1
ATOM 660 C C . SER A 1 81 ? -15.954 3.368 -22.315 1.00 91.62 81 SER A C 1
ATOM 662 O O . SER A 1 81 ? -16.701 4.236 -22.769 1.00 91.62 81 SER A O 1
ATOM 664 N N . LYS A 1 82 ? -16.047 2.937 -21.049 1.00 94.81 82 LYS A N 1
ATOM 665 C CA . LYS A 1 82 ? -17.083 3.370 -20.090 1.00 94.81 82 LYS A CA 1
ATOM 666 C C . LYS A 1 82 ? -16.526 3.960 -18.803 1.00 94.81 82 LYS A C 1
ATOM 668 O O . LYS A 1 82 ? -17.244 4.668 -18.101 1.00 94.81 82 LYS A O 1
ATOM 673 N N . HIS A 1 83 ? -15.292 3.620 -18.463 1.00 93.94 83 HIS A N 1
ATOM 674 C CA . HIS A 1 83 ? -14.682 3.946 -17.189 1.00 93.94 83 HIS A CA 1
ATOM 675 C C . HIS A 1 83 ? -13.425 4.785 -17.396 1.00 93.94 83 HIS A C 1
ATOM 677 O O . HIS A 1 83 ? -12.620 4.528 -18.287 1.00 93.94 83 HIS A O 1
ATOM 683 N N . GLU A 1 84 ? -13.232 5.747 -16.502 1.00 91.62 84 GLU A N 1
ATOM 684 C CA . GLU A 1 84 ? -12.006 6.531 -16.400 1.00 91.62 84 GLU A CA 1
ATOM 685 C C . GLU A 1 84 ? -11.205 6.086 -15.174 1.00 91.62 84 GLU A C 1
ATOM 687 O O . GLU A 1 84 ? -11.761 5.594 -14.187 1.00 91.62 84 GLU A O 1
ATOM 692 N N . VAL A 1 85 ? -9.886 6.267 -15.232 1.00 92.19 85 VAL A N 1
ATOM 693 C CA . VAL A 1 85 ? -9.011 6.034 -14.081 1.00 92.19 85 VAL A CA 1
ATOM 694 C C . VAL A 1 85 ? -9.094 7.235 -13.150 1.00 92.19 85 VAL A C 1
ATOM 696 O O . VAL A 1 85 ? -8.883 8.373 -13.573 1.00 92.19 85 VAL A O 1
ATOM 699 N N . VAL A 1 86 ? -9.350 6.989 -11.866 1.00 93.25 86 VAL A N 1
ATOM 700 C CA . VAL A 1 86 ? -9.284 8.038 -10.845 1.00 93.25 86 VAL A CA 1
ATOM 701 C C . VAL A 1 86 ? -7.875 8.062 -10.271 1.00 93.25 86 VAL A C 1
ATOM 703 O O . VAL A 1 86 ? -7.469 7.137 -9.568 1.00 93.25 86 VAL A O 1
ATOM 706 N N . TRP A 1 87 ? -7.133 9.119 -10.586 1.00 93.25 87 TRP A N 1
ATOM 707 C CA . TRP A 1 87 ? -5.756 9.295 -10.139 1.00 93.25 87 TRP A CA 1
ATOM 708 C C . TRP A 1 87 ? -5.685 10.027 -8.802 1.00 93.25 87 TRP A C 1
ATOM 710 O O . TRP A 1 87 ? -6.321 11.062 -8.607 1.00 93.25 87 TRP A O 1
ATOM 720 N N . PHE A 1 88 ? -4.865 9.488 -7.910 1.00 94.06 88 PHE A N 1
ATOM 721 C CA . PHE A 1 88 ? -4.471 10.083 -6.643 1.00 94.06 88 PHE A CA 1
ATOM 722 C C . PHE A 1 88 ? -2.955 10.241 -6.608 1.00 94.06 88 PHE A C 1
ATOM 724 O O . PHE A 1 88 ? -2.230 9.463 -7.227 1.00 94.06 88 PHE A O 1
ATOM 731 N N . GLU A 1 89 ? -2.474 11.230 -5.867 1.00 91.94 89 GLU A N 1
ATOM 732 C CA . GLU A 1 89 ? -1.045 11.504 -5.718 1.00 91.94 89 GLU A CA 1
ATOM 733 C C . GLU A 1 89 ? -0.648 11.475 -4.246 1.00 91.94 89 GLU A C 1
ATOM 735 O O . GLU A 1 89 ? -1.413 11.887 -3.372 1.00 91.94 89 GLU A O 1
ATOM 740 N N . SER A 1 90 ? 0.561 10.998 -3.974 1.00 87.56 90 SER A N 1
ATOM 741 C CA . SER A 1 90 ? 1.271 11.235 -2.722 1.00 87.56 90 SER A CA 1
ATOM 742 C C . SER A 1 90 ? 2.603 11.919 -3.006 1.00 87.56 90 SER A C 1
ATOM 744 O O . SER A 1 90 ? 3.087 11.917 -4.140 1.00 87.56 90 SER A O 1
ATOM 746 N N . ARG A 1 91 ? 3.263 12.415 -1.955 1.00 85.19 91 ARG A N 1
ATOM 747 C CA . ARG A 1 91 ? 4.701 12.709 -2.027 1.00 85.19 91 ARG A CA 1
ATOM 748 C C . ARG A 1 91 ? 5.477 11.494 -2.544 1.00 85.19 91 ARG A C 1
ATOM 750 O O . ARG A 1 91 ? 4.999 10.358 -2.411 1.00 85.19 91 ARG A O 1
ATOM 757 N N . ALA A 1 92 ? 6.646 11.746 -3.130 1.00 85.25 92 ALA A N 1
ATOM 758 C CA . ALA A 1 92 ? 7.506 10.702 -3.669 1.00 85.25 92 ALA A CA 1
ATOM 759 C C . ALA A 1 92 ? 7.722 9.604 -2.621 1.00 85.25 92 ALA A C 1
ATOM 761 O O . ALA A 1 92 ? 8.083 9.863 -1.472 1.00 85.25 92 ALA A O 1
ATOM 762 N N . CYS A 1 93 ? 7.426 8.374 -3.007 1.00 86.88 93 CYS A N 1
ATOM 763 C CA . CYS A 1 93 ? 7.651 7.199 -2.186 1.00 86.88 93 CYS A CA 1
ATOM 764 C C . CYS A 1 93 ? 7.781 5.963 -3.063 1.00 86.88 93 CYS A C 1
ATOM 766 O O . CYS A 1 93 ? 7.337 5.946 -4.215 1.00 86.88 93 CYS A O 1
ATOM 768 N N . HIS A 1 94 ? 8.354 4.909 -2.499 1.00 8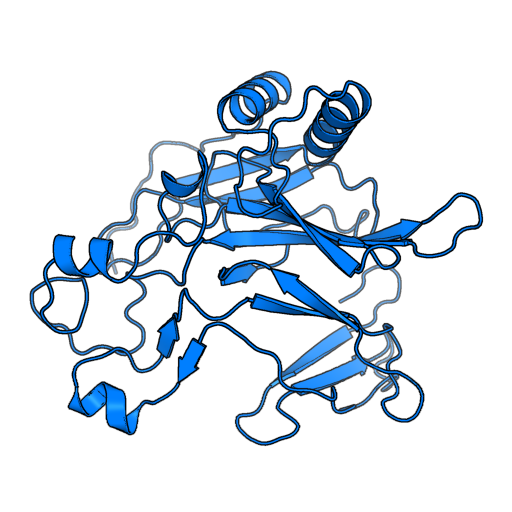7.19 94 HIS A N 1
ATOM 769 C CA . HIS A 1 94 ? 8.359 3.613 -3.145 1.00 87.19 94 HIS A CA 1
ATOM 770 C C . HIS A 1 94 ? 7.468 2.622 -2.400 1.00 87.19 94 HIS A C 1
ATOM 772 O O . HIS A 1 94 ? 7.468 2.573 -1.172 1.00 87.19 94 HIS A O 1
ATOM 778 N N . ILE A 1 95 ? 6.717 1.835 -3.168 1.00 90.75 95 ILE A N 1
ATOM 779 C CA . ILE A 1 95 ? 5.887 0.735 -2.691 1.00 90.75 95 ILE A CA 1
ATOM 780 C C . ILE A 1 95 ? 6.482 -0.564 -3.226 1.00 90.75 95 ILE A C 1
ATOM 782 O O . ILE A 1 95 ? 6.552 -0.744 -4.442 1.00 90.75 95 ILE A O 1
ATOM 786 N N . PHE A 1 96 ? 6.872 -1.464 -2.327 1.00 88.94 96 PHE A N 1
ATOM 787 C CA . PHE A 1 96 ? 7.365 -2.795 -2.684 1.00 88.94 96 PHE A CA 1
ATOM 788 C C . PHE A 1 96 ? 6.205 -3.781 -2.805 1.00 88.94 96 PHE A C 1
ATOM 790 O O . PHE A 1 96 ? 5.795 -4.152 -3.903 1.00 88.94 96 PHE A O 1
ATOM 797 N N . HIS A 1 97 ? 5.649 -4.184 -1.661 1.00 94.88 97 HIS A N 1
ATOM 798 C CA . HIS A 1 97 ? 4.570 -5.157 -1.584 1.00 94.88 97 HIS A CA 1
ATOM 799 C C . HIS A 1 97 ? 3.343 -4.565 -0.901 1.00 94.88 97 HIS A C 1
ATOM 801 O O . HIS A 1 97 ? 3.424 -3.869 0.109 1.00 94.88 97 HIS A O 1
ATOM 807 N N . THR A 1 98 ? 2.173 -4.888 -1.438 1.00 95.69 98 THR A N 1
ATOM 808 C CA . THR A 1 98 ? 0.879 -4.535 -0.853 1.00 95.69 98 THR A CA 1
ATOM 809 C C . THR A 1 98 ? 0.360 -5.683 0.006 1.00 95.69 98 THR A C 1
ATOM 811 O O . THR A 1 98 ? 0.437 -6.837 -0.411 1.00 95.69 98 THR A O 1
ATOM 814 N N . ALA A 1 99 ? -0.218 -5.377 1.164 1.00 95.25 99 ALA A N 1
ATOM 815 C CA . ALA A 1 99 ? -0.781 -6.367 2.077 1.00 95.25 99 ALA A CA 1
ATOM 816 C C . ALA A 1 99 ? -2.276 -6.618 1.819 1.00 95.25 99 ALA A C 1
ATOM 818 O O . ALA A 1 99 ? -2.703 -7.761 1.678 1.00 95.25 99 ALA A O 1
ATOM 819 N N . ASN A 1 100 ? -3.087 -5.557 1.777 1.00 95.81 100 ASN A N 1
ATOM 820 C CA . ASN A 1 100 ? -4.531 -5.640 1.549 1.00 95.81 100 ASN A CA 1
ATOM 821 C C . ASN A 1 100 ? -5.077 -4.310 1.021 1.00 95.81 100 ASN A C 1
ATOM 823 O O . ASN A 1 100 ? -4.485 -3.261 1.260 1.00 95.81 100 ASN A O 1
ATOM 827 N N . ALA A 1 101 ? -6.244 -4.338 0.383 1.00 96.31 101 ALA A N 1
ATOM 828 C CA . ALA A 1 101 ? -6.985 -3.132 0.025 1.00 96.31 101 ALA A CA 1
ATOM 829 C C . ALA A 1 101 ? -8.486 -3.342 0.235 1.00 96.31 101 ALA A C 1
ATOM 831 O O . ALA A 1 101 ? -8.979 -4.440 -0.012 1.00 96.31 101 ALA A O 1
ATOM 832 N N . TRP A 1 102 ? -9.220 -2.325 0.682 1.00 96.06 102 TRP A N 1
ATOM 833 C CA . TRP A 1 102 ? -10.661 -2.423 0.936 1.00 96.06 102 TRP A CA 1
ATOM 834 C C . TRP A 1 102 ? -11.395 -1.108 0.668 1.00 96.06 102 TRP A C 1
ATOM 836 O O . TRP A 1 102 ? -10.797 -0.033 0.642 1.00 96.06 102 TRP A O 1
ATOM 846 N N . ASN A 1 103 ? -12.714 -1.210 0.505 1.00 96.25 103 ASN A N 1
ATOM 847 C CA . ASN A 1 103 ? -13.598 -0.061 0.347 1.00 96.25 103 ASN A CA 1
ATOM 848 C C . ASN A 1 103 ? -14.014 0.478 1.719 1.00 96.25 103 ASN A C 1
ATOM 850 O O . ASN A 1 103 ? -14.410 -0.289 2.597 1.00 96.25 103 ASN A O 1
ATOM 854 N N . GLU A 1 104 ? -13.993 1.795 1.877 1.00 95.44 104 GLU A N 1
ATOM 855 C CA . GLU A 1 104 ? -14.731 2.493 2.926 1.00 95.44 104 GLU A CA 1
ATOM 856 C C . GLU A 1 104 ? -16.068 2.954 2.348 1.00 95.44 104 GLU A C 1
ATOM 858 O O . GLU A 1 104 ? -16.105 3.546 1.265 1.00 95.44 104 GLU A O 1
ATOM 863 N N . THR A 1 105 ? -17.162 2.679 3.055 1.00 95.75 105 THR A N 1
ATOM 864 C CA . THR A 1 105 ? -18.514 3.031 2.612 1.00 95.75 105 THR A CA 1
ATOM 865 C C . THR A 1 105 ? -19.211 3.959 3.594 1.00 95.75 105 THR A C 1
ATOM 867 O O . THR A 1 105 ? -18.984 3.871 4.802 1.00 95.75 105 THR A O 1
ATOM 870 N N . ASP A 1 106 ? -20.086 4.825 3.086 1.00 95.00 106 ASP A N 1
ATOM 871 C CA . ASP A 1 106 ? -21.027 5.575 3.920 1.00 95.00 106 ASP A CA 1
ATOM 872 C C . ASP A 1 106 ? -22.175 4.684 4.443 1.00 95.00 106 ASP A C 1
ATOM 874 O O . ASP A 1 106 ? -22.198 3.466 4.237 1.00 95.00 106 ASP A O 1
ATOM 878 N N . ALA A 1 107 ? -23.126 5.295 5.157 1.00 94.44 107 ALA A N 1
ATOM 879 C CA . ALA A 1 107 ? -24.284 4.604 5.727 1.00 94.44 107 ALA A CA 1
ATOM 880 C C . ALA A 1 107 ? -25.231 4.013 4.666 1.00 94.44 107 ALA A C 1
ATOM 882 O O . ALA A 1 107 ? -25.939 3.051 4.961 1.00 94.44 107 ALA A O 1
ATOM 883 N N . ASP A 1 108 ? -25.216 4.561 3.449 1.00 95.06 108 ASP A N 1
ATOM 884 C CA . ASP A 1 108 ? -26.035 4.112 2.322 1.00 95.06 108 ASP A CA 1
ATOM 885 C C . ASP A 1 108 ? -25.314 3.037 1.480 1.00 95.06 108 ASP A C 1
ATOM 887 O O . ASP A 1 108 ? -25.883 2.489 0.536 1.00 95.06 108 ASP A O 1
ATOM 891 N N . GLY A 1 109 ? -24.068 2.696 1.833 1.00 93.12 109 GLY A N 1
ATOM 892 C CA . GLY A 1 109 ? -23.252 1.692 1.152 1.00 93.12 109 GLY A CA 1
ATOM 893 C C . GLY A 1 109 ? -22.466 2.224 -0.048 1.00 93.12 109 GLY A C 1
ATOM 894 O O . GLY A 1 109 ? -21.842 1.433 -0.759 1.00 93.12 109 GLY A O 1
ATOM 895 N N . ASN A 1 110 ? -22.450 3.540 -0.281 1.00 95.06 110 ASN A N 1
ATOM 896 C CA . ASN A 1 110 ? -21.653 4.126 -1.356 1.00 95.06 110 ASN A CA 1
ATOM 897 C C . ASN A 1 110 ? -20.178 4.125 -0.966 1.00 95.06 110 ASN A C 1
ATOM 899 O O . ASN A 1 110 ? -19.827 4.481 0.158 1.00 95.06 110 ASN A O 1
ATOM 903 N N . VAL A 1 111 ? -19.298 3.771 -1.904 1.00 95.50 111 VAL A N 1
ATOM 904 C CA . VAL A 1 111 ? -17.851 3.826 -1.670 1.00 95.50 111 VAL A CA 1
ATOM 905 C C . VAL A 1 111 ? -17.403 5.286 -1.603 1.00 95.50 111 VAL A C 1
ATOM 907 O O . VAL A 1 111 ? -17.497 6.015 -2.589 1.00 95.50 111 VAL A O 1
ATOM 910 N N . VAL A 1 112 ? -16.887 5.701 -0.447 1.00 96.94 112 VAL A N 1
ATOM 911 C CA . VAL A 1 112 ? -16.405 7.070 -0.198 1.00 96.94 112 VAL A CA 1
ATOM 912 C C . VAL A 1 112 ? -14.885 7.175 -0.233 1.00 96.94 112 VAL A C 1
ATOM 914 O O . VAL A 1 112 ? -14.351 8.240 -0.539 1.00 96.94 112 VAL A O 1
ATOM 917 N N . ALA A 1 113 ? -14.183 6.074 0.036 1.00 96.94 113 ALA A N 1
ATOM 918 C CA . ALA A 1 113 ? -12.734 6.004 -0.062 1.00 96.94 113 ALA A CA 1
ATOM 919 C C . ALA A 1 113 ? -12.254 4.576 -0.337 1.00 96.94 113 ALA A C 1
ATOM 921 O O . ALA A 1 113 ? -12.966 3.601 -0.088 1.00 96.94 113 ALA A O 1
ATOM 922 N N . ILE A 1 114 ? -11.017 4.461 -0.813 1.00 97.69 114 ILE A N 1
ATOM 923 C CA . ILE A 1 114 ? -10.290 3.191 -0.902 1.00 97.69 114 ILE A CA 1
ATOM 924 C C . ILE A 1 114 ? -9.125 3.227 0.076 1.00 97.69 114 ILE A C 1
ATOM 926 O O . ILE A 1 114 ? -8.381 4.205 0.125 1.00 97.69 114 ILE A O 1
ATOM 930 N N . CYS 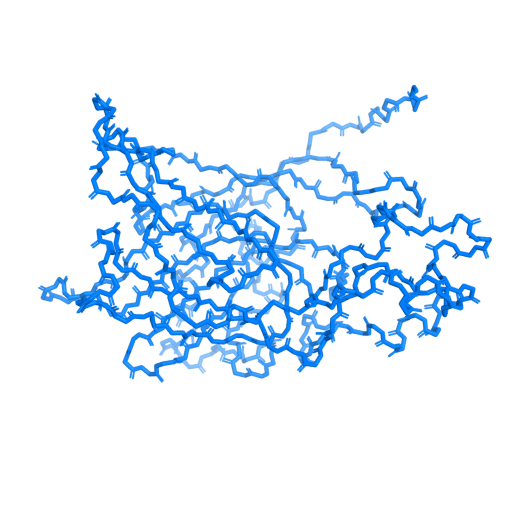A 1 115 ? -8.954 2.149 0.828 1.00 96.56 115 CYS A N 1
ATOM 931 C CA . CYS A 1 115 ? -7.834 1.952 1.733 1.00 96.56 115 CYS A CA 1
ATOM 932 C C . CYS A 1 115 ? -6.881 0.897 1.171 1.00 96.56 115 CYS A C 1
ATOM 934 O O . CYS A 1 115 ? -7.333 -0.123 0.656 1.00 96.56 115 CYS A O 1
ATOM 936 N N . LEU A 1 116 ? -5.574 1.121 1.296 1.00 96.88 116 LEU A N 1
ATOM 937 C CA . LEU A 1 116 ? -4.512 0.216 0.855 1.00 96.88 116 LEU A CA 1
ATOM 938 C C . LEU A 1 116 ? -3.431 0.141 1.931 1.00 96.88 116 LEU A C 1
ATOM 940 O O . LEU A 1 116 ? -2.854 1.160 2.296 1.00 96.88 116 LEU A O 1
ATOM 944 N N . THR A 1 117 ? -3.120 -1.055 2.418 1.00 95.69 117 THR A N 1
ATOM 945 C CA . THR A 1 117 ? -1.944 -1.289 3.259 1.00 95.69 117 THR A CA 1
ATOM 946 C C . THR A 1 117 ? -0.788 -1.804 2.416 1.00 95.69 117 THR A C 1
ATOM 948 O O . THR A 1 117 ? -0.957 -2.732 1.621 1.00 95.69 117 THR A O 1
ATOM 951 N N . ALA A 1 118 ? 0.392 -1.212 2.576 1.00 95.88 118 ALA A N 1
ATOM 952 C CA . ALA A 1 118 ? 1.574 -1.575 1.807 1.00 95.88 118 ALA A CA 1
ATOM 953 C C . ALA A 1 118 ? 2.875 -1.327 2.576 1.00 95.88 118 ALA A C 1
ATOM 955 O O . ALA A 1 118 ? 2.934 -0.460 3.446 1.00 95.88 118 ALA A O 1
ATOM 956 N N . CYS A 1 119 ? 3.914 -2.079 2.225 1.00 94.50 119 CYS A N 1
ATOM 957 C CA . CYS A 1 119 ? 5.286 -1.834 2.641 1.00 94.50 119 CYS A CA 1
ATOM 958 C C . CYS A 1 119 ? 5.855 -0.700 1.790 1.00 94.50 119 CYS A C 1
ATOM 960 O O . CYS A 1 119 ? 6.007 -0.823 0.569 1.00 94.50 119 CYS A O 1
ATOM 962 N N . ARG A 1 120 ? 6.090 0.433 2.445 1.00 91.88 120 ARG A N 1
ATOM 963 C CA . ARG A 1 120 ? 6.421 1.696 1.807 1.00 91.88 120 ARG A CA 1
ATOM 964 C C . ARG A 1 120 ? 7.712 2.258 2.376 1.00 91.88 120 ARG A C 1
ATOM 966 O O . ARG A 1 120 ? 7.843 2.399 3.586 1.00 91.88 120 ARG A O 1
ATOM 973 N N . SER A 1 121 ? 8.625 2.645 1.500 1.00 87.25 121 SER A N 1
ATOM 974 C CA . SER A 1 121 ? 9.839 3.376 1.849 1.00 87.25 121 SER A CA 1
ATOM 975 C C . SER A 1 121 ? 9.793 4.799 1.290 1.00 87.25 121 SER A C 1
ATOM 977 O O . SER A 1 121 ? 8.950 5.171 0.461 1.00 87.25 121 SER A O 1
ATOM 979 N N . GLU A 1 122 ? 10.687 5.639 1.789 1.00 82.56 122 GLU A N 1
ATOM 980 C CA . GLU A 1 122 ? 10.834 7.028 1.355 1.00 82.56 122 GLU A CA 1
ATOM 981 C C . GLU A 1 122 ? 11.436 7.124 -0.054 1.00 82.56 122 GLU A C 1
ATOM 983 O O . GLU A 1 122 ? 11.081 8.009 -0.828 1.00 82.56 122 GLU A O 1
ATOM 988 N N . ARG A 1 123 ? 12.271 6.150 -0.424 1.00 77.44 123 ARG A N 1
ATOM 989 C CA . ARG A 1 123 ? 12.862 5.995 -1.759 1.00 77.44 123 ARG A CA 1
ATOM 990 C C . ARG A 1 123 ? 13.120 4.523 -2.080 1.00 77.44 123 ARG A C 1
ATOM 992 O O . ARG A 1 123 ? 12.940 3.651 -1.232 1.00 77.44 123 ARG A O 1
ATOM 999 N N . PHE A 1 124 ? 13.550 4.231 -3.304 1.00 76.94 124 PHE A N 1
ATOM 1000 C CA . PHE A 1 124 ? 14.017 2.884 -3.654 1.00 76.94 124 PHE A CA 1
ATOM 1001 C C . PHE A 1 124 ? 15.307 2.530 -2.914 1.00 76.94 124 PHE A C 1
ATOM 1003 O O . PHE A 1 124 ? 16.137 3.410 -2.700 1.00 76.94 124 PHE A O 1
ATOM 1010 N N . ILE A 1 125 ? 15.495 1.251 -2.577 1.00 71.00 125 ILE A N 1
ATOM 1011 C CA . ILE A 1 125 ? 16.641 0.806 -1.774 1.00 71.00 125 ILE A CA 1
ATOM 1012 C C . ILE A 1 125 ? 17.947 1.141 -2.486 1.00 71.00 125 ILE A C 1
ATOM 1014 O O . ILE A 1 125 ? 18.310 0.505 -3.478 1.00 71.00 125 ILE A O 1
ATOM 1018 N N . SER A 1 126 ? 18.679 2.095 -1.913 1.00 66.12 126 SER A N 1
ATOM 1019 C CA . SER A 1 126 ? 19.976 2.555 -2.415 1.00 66.12 126 SER A CA 1
ATOM 1020 C C . SER A 1 126 ? 21.006 1.435 -2.597 1.00 66.12 126 SER A C 1
ATOM 1022 O O . SER A 1 126 ? 21.838 1.485 -3.498 1.00 66.12 126 SER A O 1
ATOM 1024 N N . GLN A 1 127 ? 20.930 0.406 -1.749 1.00 59.12 127 GLN A N 1
ATOM 1025 C CA . GLN A 1 127 ? 21.883 -0.702 -1.699 1.00 59.12 127 GLN A CA 1
ATOM 1026 C C . GLN A 1 127 ? 21.519 -1.888 -2.606 1.00 59.12 127 GLN A C 1
ATOM 1028 O O . GLN A 1 127 ? 22.321 -2.817 -2.732 1.00 59.12 127 GLN A O 1
ATOM 1033 N N . ILE A 1 128 ? 20.330 -1.903 -3.228 1.00 58.62 128 ILE A N 1
ATOM 1034 C CA . ILE A 1 128 ? 19.973 -2.946 -4.196 1.00 58.62 128 ILE A CA 1
ATOM 1035 C C . ILE A 1 128 ? 20.655 -2.605 -5.519 1.00 58.62 128 ILE A C 1
ATOM 1037 O O . ILE A 1 128 ? 20.183 -1.830 -6.349 1.00 58.62 128 ILE A O 1
ATOM 1041 N N . ASN A 1 129 ? 21.823 -3.212 -5.685 1.00 51.41 129 ASN A N 1
ATOM 1042 C CA . ASN A 1 129 ? 22.742 -2.955 -6.774 1.00 51.41 129 ASN A CA 1
ATOM 1043 C C . ASN A 1 129 ? 22.384 -3.769 -8.029 1.00 51.41 129 ASN A C 1
ATOM 1045 O O . ASN A 1 129 ? 23.189 -4.557 -8.518 1.00 51.41 129 ASN A O 1
ATOM 1049 N N . LEU A 1 130 ? 21.151 -3.642 -8.533 1.00 51.41 130 LEU A N 1
ATOM 1050 C CA . LEU A 1 130 ? 20.712 -4.493 -9.646 1.00 51.41 130 LEU A CA 1
ATOM 1051 C C . LEU A 1 130 ? 21.472 -4.204 -10.952 1.00 51.41 130 LEU A C 1
ATOM 1053 O O . LEU A 1 130 ? 21.529 -5.090 -11.797 1.00 51.41 130 LEU A O 1
ATOM 1057 N N . TRP A 1 131 ? 22.067 -3.010 -11.126 1.00 49.78 131 TRP A N 1
ATOM 1058 C CA . TRP A 1 131 ? 22.619 -2.588 -12.424 1.00 49.78 131 TRP A CA 1
ATOM 1059 C C . TRP A 1 131 ? 23.759 -1.544 -12.373 1.00 49.78 131 TRP A C 1
ATOM 1061 O O . TRP A 1 131 ? 23.912 -0.794 -13.340 1.00 49.78 131 TRP A O 1
ATOM 1071 N N . GLN A 1 132 ? 24.560 -1.448 -11.299 1.00 52.22 132 GLN A N 1
ATOM 1072 C CA . GLN A 1 132 ? 25.776 -0.608 -11.313 1.00 52.22 132 GLN A CA 1
ATOM 1073 C C . GLN A 1 132 ? 27.052 -1.457 -11.422 1.00 52.22 132 GLN A C 1
ATOM 1075 O O . GLN A 1 132 ? 27.108 -2.566 -10.888 1.00 52.22 132 GLN A O 1
ATOM 1080 N N . PRO A 1 133 ? 28.113 -0.952 -12.076 1.00 43.69 133 PRO A N 1
ATOM 1081 C CA . PRO A 1 133 ? 29.437 -1.532 -11.915 1.00 43.69 133 PRO A CA 1
ATOM 1082 C C . PRO A 1 133 ? 29.894 -1.378 -10.450 1.00 43.69 133 PRO A C 1
ATOM 1084 O O . PRO A 1 133 ? 29.649 -0.333 -9.845 1.00 43.69 133 PRO A O 1
ATOM 1087 N N . PRO A 1 134 ? 30.567 -2.382 -9.864 1.00 47.56 134 PRO A N 1
ATOM 1088 C CA . PRO A 1 134 ? 31.088 -2.297 -8.506 1.00 47.56 134 PRO A CA 1
ATOM 1089 C C . PRO A 1 134 ? 32.220 -1.262 -8.453 1.00 47.56 134 PRO A C 1
ATOM 1091 O O . PRO A 1 134 ? 33.375 -1.573 -8.732 1.00 47.56 134 PRO A O 1
ATOM 1094 N N . THR A 1 135 ? 31.905 -0.009 -8.126 1.00 48.44 135 THR A N 1
ATOM 1095 C CA . THR A 1 135 ? 32.920 0.995 -7.784 1.00 48.44 135 THR A CA 1
ATOM 1096 C C . THR A 1 135 ? 33.230 0.957 -6.284 1.00 48.44 135 THR A C 1
ATOM 1098 O O . THR A 1 135 ? 32.317 0.737 -5.481 1.00 48.44 135 THR A O 1
ATOM 1101 N N . PRO A 1 136 ? 34.488 1.205 -5.867 1.00 41.94 136 PRO A N 1
ATOM 1102 C CA . PRO A 1 136 ? 34.842 1.318 -4.455 1.00 41.94 136 PRO A CA 1
ATOM 1103 C C . PRO A 1 136 ? 34.105 2.520 -3.850 1.00 41.94 136 PRO A C 1
ATOM 1105 O O . PRO A 1 136 ? 34.370 3.656 -4.229 1.00 41.94 136 PRO A O 1
ATOM 1108 N N . GLY A 1 137 ? 33.139 2.270 -2.967 1.00 50.16 137 GLY A N 1
ATOM 1109 C CA . GLY A 1 137 ? 32.330 3.322 -2.340 1.00 50.16 137 GLY A CA 1
ATOM 1110 C C . GLY A 1 137 ? 30.915 2.894 -1.958 1.00 50.16 137 GLY A C 1
ATOM 1111 O O . GLY A 1 137 ? 30.332 3.509 -1.082 1.00 50.16 137 GLY A O 1
ATOM 1112 N N . GLY A 1 138 ? 30.363 1.829 -2.555 1.00 49.56 138 GLY A N 1
ATOM 1113 C CA . GLY A 1 138 ? 29.093 1.220 -2.114 1.00 49.56 138 GLY A CA 1
ATOM 1114 C C . GLY A 1 138 ? 27.810 2.042 -2.338 1.00 49.56 138 GLY A C 1
ATOM 1115 O O . GLY A 1 138 ? 26.730 1.494 -2.149 1.00 49.56 138 GLY A O 1
ATOM 1116 N N . TYR A 1 139 ? 27.910 3.302 -2.780 1.00 48.62 139 TYR A N 1
ATOM 1117 C CA . TYR A 1 139 ? 26.773 4.207 -3.042 1.00 48.62 139 TYR A CA 1
ATOM 1118 C C . TYR A 1 139 ? 26.570 4.558 -4.531 1.00 48.62 139 TYR A C 1
ATOM 1120 O O . TYR A 1 139 ? 25.739 5.396 -4.870 1.00 48.62 139 TYR A O 1
ATOM 1128 N N . GLY A 1 140 ? 27.293 3.889 -5.435 1.00 46.19 140 GLY A N 1
ATOM 1129 C CA . GLY A 1 140 ? 27.233 4.138 -6.878 1.00 46.19 140 GLY A CA 1
ATOM 1130 C C . GLY A 1 140 ? 27.904 5.425 -7.338 1.00 46.19 140 GLY A C 1
ATOM 1131 O O . GLY A 1 140 ? 28.137 6.336 -6.555 1.00 46.19 140 GLY A O 1
ATOM 1132 N N . GLY A 1 141 ? 28.289 5.489 -8.615 1.00 48.03 141 GLY A N 1
ATOM 1133 C CA . GLY A 1 141 ? 28.756 6.725 -9.262 1.00 48.03 141 GLY A CA 1
ATOM 1134 C C . GLY A 1 141 ? 30.034 7.378 -8.711 1.00 48.03 141 GLY A C 1
ATOM 1135 O O . GLY A 1 141 ? 30.392 8.454 -9.174 1.00 48.03 141 GLY A O 1
ATOM 1136 N N . GLY A 1 142 ? 30.734 6.760 -7.752 1.00 51.41 142 GLY A N 1
ATOM 1137 C CA . GLY A 1 142 ? 31.928 7.343 -7.126 1.00 51.41 142 GLY A CA 1
ATOM 1138 C C . GLY A 1 142 ? 31.648 8.519 -6.181 1.00 51.41 142 GLY A C 1
ATOM 1139 O O . GLY A 1 142 ? 32.592 9.222 -5.826 1.00 51.41 142 GLY A O 1
ATOM 1140 N N . VAL A 1 143 ? 30.391 8.729 -5.772 1.00 53.47 143 VAL A N 1
ATOM 1141 C CA . VAL A 1 143 ? 30.023 9.750 -4.777 1.00 53.47 143 VAL A CA 1
ATOM 1142 C C . VAL A 1 143 ? 30.229 9.236 -3.351 1.00 53.47 143 VAL A C 1
ATOM 1144 O O . VAL A 1 143 ? 30.128 8.037 -3.075 1.00 53.47 143 VAL A O 1
ATOM 1147 N N . THR A 1 144 ? 30.539 10.145 -2.433 1.00 63.16 144 THR A N 1
ATOM 1148 C CA . THR A 1 144 ? 30.650 9.848 -1.000 1.00 63.16 144 THR A CA 1
ATOM 1149 C C . THR A 1 144 ? 29.271 9.617 -0.370 1.00 63.16 144 THR A C 1
ATOM 1151 O O . THR A 1 144 ? 28.247 10.067 -0.883 1.00 63.16 144 THR A O 1
ATOM 1154 N N . GLU A 1 145 ? 29.229 8.944 0.784 1.00 63.00 145 GLU A N 1
ATOM 1155 C CA . GLU A 1 145 ? 27.990 8.731 1.549 1.00 63.00 145 GLU A CA 1
ATOM 1156 C C . GLU A 1 145 ? 27.272 10.054 1.890 1.00 63.00 145 GLU A C 1
ATOM 1158 O O . GLU A 1 145 ? 26.045 10.116 1.878 1.00 63.00 145 GLU A O 1
ATOM 1163 N N . GLU A 1 146 ? 28.022 11.124 2.160 1.00 66.00 146 GLU A N 1
ATOM 1164 C CA . GLU A 1 146 ? 27.471 12.440 2.511 1.00 66.00 146 GLU A CA 1
ATOM 1165 C C . GLU A 1 146 ? 26.883 13.179 1.300 1.00 66.00 146 GLU A C 1
ATOM 1167 O O . GLU A 1 146 ? 25.806 13.774 1.398 1.00 66.00 146 GLU A O 1
ATOM 1172 N N . GLU A 1 147 ? 27.531 13.092 0.135 1.00 64.56 147 GLU A N 1
ATOM 1173 C CA . GLU A 1 147 ? 26.975 13.598 -1.129 1.00 64.56 147 GLU A CA 1
ATOM 1174 C C . GLU A 1 147 ? 25.693 12.842 -1.489 1.00 64.56 147 GLU A C 1
ATOM 1176 O O . GLU A 1 147 ? 24.678 13.460 -1.811 1.00 64.56 147 GLU A O 1
ATOM 1181 N N . TYR A 1 148 ? 25.696 11.518 -1.313 1.00 64.38 148 TYR A N 1
ATOM 1182 C CA . TYR A 1 148 ? 24.519 10.682 -1.515 1.00 64.38 148 TYR A CA 1
ATOM 1183 C C . TYR A 1 148 ? 23.379 11.035 -0.539 1.00 64.38 148 TYR A C 1
ATOM 1185 O O . TYR A 1 148 ? 22.225 11.184 -0.932 1.00 64.38 148 TYR A O 1
ATOM 1193 N N . LYS A 1 149 ? 23.654 11.234 0.752 1.00 65.69 149 LYS A N 1
ATOM 1194 C CA . LYS A 1 149 ? 22.620 11.668 1.713 1.00 65.69 149 LYS A CA 1
ATOM 1195 C C . LYS A 1 149 ? 22.044 13.046 1.385 1.00 65.69 149 LYS A C 1
ATOM 1197 O O . LYS A 1 149 ? 20.861 13.268 1.627 1.00 65.69 149 LYS A O 1
ATOM 1202 N N . THR A 1 150 ? 22.862 13.950 0.850 1.00 66.19 150 THR A N 1
ATOM 1203 C CA . THR A 1 150 ? 22.441 15.309 0.479 1.00 66.19 150 THR A CA 1
ATOM 1204 C C . THR A 1 150 ? 21.568 15.303 -0.774 1.00 66.19 150 THR A C 1
ATOM 1206 O O . THR A 1 150 ? 20.532 15.960 -0.801 1.00 66.19 150 THR A O 1
ATOM 1209 N N . GLU A 1 151 ? 21.961 14.545 -1.799 1.00 61.84 151 GLU A N 1
ATOM 1210 C CA . GLU A 1 151 ? 21.219 14.441 -3.060 1.00 61.84 151 GLU A CA 1
ATOM 1211 C C . GLU A 1 151 ? 19.923 13.625 -2.907 1.00 61.84 151 GLU A C 1
ATOM 1213 O O . GLU A 1 151 ? 18.918 13.933 -3.545 1.00 61.84 151 GLU A O 1
ATOM 1218 N N . TYR A 1 152 ? 19.919 12.621 -2.022 1.00 59.97 152 TYR A N 1
ATOM 1219 C CA . TYR A 1 152 ? 18.828 11.649 -1.882 1.00 59.97 152 TYR A CA 1
ATOM 1220 C C . TYR A 1 152 ? 18.182 11.645 -0.489 1.00 59.97 152 TYR A C 1
ATOM 1222 O O . TYR A 1 152 ? 17.726 10.593 -0.027 1.00 59.97 152 TYR A O 1
ATOM 1230 N N . GLY A 1 153 ? 18.163 12.782 0.209 1.00 62.78 153 GLY A N 1
ATOM 1231 C CA . GLY A 1 153 ? 17.475 12.904 1.497 1.00 62.78 153 GLY A CA 1
ATOM 1232 C C . GLY A 1 153 ? 16.008 12.437 1.418 1.00 62.78 153 GLY A C 1
ATOM 1233 O O . GLY A 1 153 ? 15.402 12.513 0.347 1.00 62.78 153 GLY A O 1
ATOM 1234 N N . PRO A 1 154 ? 15.423 11.919 2.516 1.00 63.47 154 PRO A N 1
ATOM 1235 C CA . PRO A 1 154 ? 14.025 11.494 2.520 1.00 63.47 154 PRO A CA 1
ATOM 1236 C C . PRO A 1 154 ? 13.109 12.654 2.093 1.00 63.47 154 PRO A C 1
ATOM 1238 O O . PRO A 1 154 ? 13.238 13.747 2.653 1.00 63.47 154 PRO A O 1
ATOM 1241 N N . PRO A 1 155 ? 12.189 12.450 1.132 1.00 63.06 155 PRO A N 1
ATOM 1242 C CA . PRO A 1 155 ? 11.242 13.480 0.736 1.00 63.06 155 PRO A CA 1
ATOM 1243 C C . PRO A 1 155 ? 10.283 13.816 1.887 1.00 63.06 155 PRO A C 1
ATOM 1245 O O . PRO A 1 155 ? 9.833 12.942 2.629 1.00 63.06 155 PRO A O 1
ATOM 1248 N N . GLY A 1 156 ? 9.915 15.093 2.002 1.00 63.59 156 GLY A N 1
ATOM 1249 C CA . GLY A 1 156 ? 8.906 15.577 2.944 1.00 63.59 156 GLY A CA 1
ATOM 1250 C C . GLY A 1 156 ? 9.458 16.290 4.182 1.00 63.59 156 GLY A C 1
ATOM 1251 O O . GLY A 1 156 ? 10.598 16.746 4.234 1.00 63.59 156 GLY A O 1
ATOM 1252 N N . SER A 1 157 ? 8.602 16.441 5.194 1.00 63.41 157 SER A N 1
ATOM 1253 C CA . SER A 1 157 ? 8.885 17.159 6.446 1.00 63.41 157 SER A CA 1
ATOM 1254 C C . SER A 1 157 ? 8.338 16.391 7.657 1.00 63.41 157 SER A C 1
ATOM 1256 O O . SER A 1 157 ? 7.606 15.421 7.505 1.00 63.41 157 SER A O 1
ATOM 1258 N N . GLY A 1 158 ? 8.697 16.800 8.878 1.00 71.88 158 GLY A N 1
ATOM 1259 C CA . GLY A 1 158 ? 8.189 16.184 10.111 1.00 71.88 158 GLY A CA 1
ATOM 1260 C C . GLY A 1 158 ? 9.079 15.078 10.684 1.00 71.88 158 GLY A C 1
ATOM 1261 O O . GLY A 1 158 ? 10.232 14.910 10.284 1.00 71.88 158 GLY A O 1
ATOM 1262 N N . ASP A 1 159 ? 8.558 14.343 11.666 1.00 72.25 159 ASP A N 1
ATOM 1263 C CA . ASP A 1 159 ? 9.342 13.397 12.476 1.00 72.25 159 ASP A CA 1
ATOM 1264 C C . ASP A 1 159 ? 9.858 12.198 11.666 1.00 72.25 159 ASP A C 1
ATOM 1266 O O . ASP A 1 159 ? 10.900 11.626 11.992 1.00 72.25 159 ASP A O 1
ATOM 1270 N N . TYR A 1 160 ? 9.156 11.853 10.586 1.00 66.88 160 TYR A N 1
ATOM 1271 C CA . TYR A 1 160 ? 9.446 10.696 9.739 1.00 66.88 160 TYR A CA 1
ATOM 1272 C C . TYR A 1 160 ? 10.592 10.930 8.748 1.00 66.88 160 TYR A C 1
ATOM 1274 O O . TYR A 1 160 ? 11.180 9.969 8.269 1.00 66.88 160 TYR A O 1
ATOM 1282 N N . THR A 1 161 ? 11.026 12.180 8.550 1.00 63.16 161 THR A N 1
ATOM 1283 C CA . THR A 1 161 ? 12.279 12.500 7.828 1.00 63.16 161 THR A CA 1
ATOM 1284 C C . THR A 1 161 ? 13.532 11.907 8.481 1.00 63.16 161 THR A C 1
ATOM 1286 O O . THR A 1 161 ? 14.600 11.893 7.880 1.00 63.16 161 THR A O 1
ATOM 1289 N N . LYS A 1 162 ? 13.422 11.418 9.722 1.00 67.88 162 LYS A N 1
ATOM 1290 C CA . LYS A 1 162 ? 14.509 10.752 10.452 1.00 67.88 162 LYS A CA 1
ATOM 1291 C C . LYS A 1 162 ? 14.501 9.231 10.298 1.00 67.88 162 LYS A C 1
ATOM 1293 O O . LYS A 1 162 ? 15.416 8.586 10.806 1.00 67.88 162 LYS A O 1
ATOM 1298 N N . GLN A 1 163 ? 13.472 8.651 9.675 1.00 73.44 163 GLN A N 1
ATOM 1299 C CA . GLN A 1 163 ? 13.465 7.222 9.371 1.00 73.44 163 GLN A CA 1
ATOM 1300 C C . GLN A 1 163 ? 14.551 6.897 8.349 1.00 73.44 163 GLN A C 1
ATOM 1302 O O . GLN A 1 163 ? 14.940 7.746 7.546 1.00 73.44 163 GLN A O 1
ATOM 1307 N N . GLN A 1 164 ? 15.041 5.657 8.375 1.00 79.19 164 GLN A N 1
ATOM 1308 C CA . GLN A 1 164 ? 15.952 5.198 7.340 1.00 79.19 164 GLN A CA 1
ATOM 1309 C C . GLN A 1 164 ? 15.193 5.202 5.999 1.00 79.19 164 GLN A C 1
ATOM 1311 O O . GLN A 1 164 ? 14.215 4.475 5.858 1.00 79.19 164 GLN A O 1
ATOM 1316 N N . PRO A 1 165 ? 15.609 6.004 5.003 1.00 78.56 165 PRO A N 1
ATOM 1317 C CA . PRO A 1 165 ? 14.790 6.255 3.815 1.00 78.56 165 PRO A CA 1
ATOM 1318 C C . PRO A 1 165 ? 14.629 5.030 2.899 1.00 78.56 165 PRO A C 1
ATOM 1320 O O . PRO A 1 165 ? 13.684 4.948 2.115 1.00 78.56 165 PRO A O 1
ATOM 1323 N N . ASP A 1 166 ? 15.560 4.085 3.008 1.00 79.88 166 ASP A N 1
ATOM 1324 C CA . ASP A 1 166 ? 15.550 2.808 2.294 1.00 79.88 166 ASP A CA 1
ATOM 1325 C C . ASP A 1 166 ? 14.742 1.728 3.025 1.00 79.88 166 ASP A C 1
ATOM 1327 O O . ASP A 1 166 ? 14.464 0.679 2.448 1.00 79.88 166 ASP A O 1
ATOM 1331 N N . GLU A 1 167 ? 14.399 1.955 4.296 1.00 85.38 167 GLU A N 1
ATOM 1332 C CA . GLU A 1 167 ? 13.677 0.981 5.101 1.00 85.38 167 GLU A CA 1
ATOM 1333 C C . GLU A 1 167 ? 12.176 1.050 4.767 1.00 85.38 167 GLU A C 1
ATOM 1335 O O . GLU A 1 167 ? 11.579 2.132 4.779 1.00 85.38 167 GLU A O 1
ATOM 1340 N N . PRO A 1 168 ? 11.551 -0.084 4.419 1.00 89.31 168 PRO A N 1
ATOM 1341 C CA . PRO A 1 168 ? 10.124 -0.150 4.169 1.00 89.31 168 PRO A CA 1
ATOM 1342 C C . PRO A 1 168 ? 9.361 -0.246 5.489 1.00 89.31 168 PRO A C 1
ATOM 1344 O O . PRO A 1 168 ? 9.612 -1.124 6.308 1.00 89.31 168 PRO A O 1
ATOM 1347 N N . PHE A 1 169 ? 8.375 0.621 5.680 1.00 90.06 169 PHE A N 1
ATOM 1348 C CA . PHE A 1 169 ? 7.462 0.595 6.815 1.00 90.06 169 PHE A CA 1
ATOM 1349 C C . PHE A 1 169 ? 6.058 0.228 6.348 1.00 90.06 169 PHE A C 1
ATOM 1351 O O . PHE A 1 169 ? 5.621 0.604 5.260 1.00 90.06 169 PHE A O 1
ATOM 1358 N N . MET A 1 170 ? 5.318 -0.498 7.185 1.00 93.00 170 MET A N 1
ATOM 1359 C CA . MET A 1 170 ? 3.909 -0.765 6.915 1.00 93.00 170 MET A CA 1
ATOM 1360 C C . MET A 1 170 ? 3.130 0.556 6.960 1.00 93.00 170 MET A C 1
ATOM 1362 O O . MET A 1 170 ? 3.113 1.232 7.989 1.00 93.00 170 MET A O 1
ATOM 1366 N N . THR A 1 171 ? 2.465 0.919 5.869 1.00 92.62 171 THR A N 1
ATOM 1367 C CA . THR A 1 171 ? 1.726 2.177 5.716 1.00 92.62 171 THR A CA 1
ATOM 1368 C C . THR A 1 171 ? 0.306 1.905 5.233 1.00 92.62 171 THR A C 1
ATOM 1370 O O . THR A 1 171 ? 0.085 1.076 4.354 1.00 92.62 171 THR A O 1
ATOM 1373 N N . LEU A 1 172 ? -0.663 2.625 5.799 1.00 93.62 172 LEU A N 1
ATOM 1374 C CA . LEU A 1 172 ? -2.027 2.728 5.294 1.00 93.62 172 LEU A CA 1
ATOM 1375 C C . LEU A 1 172 ? -2.159 3.972 4.416 1.00 93.62 172 LEU A C 1
ATOM 1377 O O . LEU A 1 172 ? -1.960 5.089 4.891 1.00 93.62 172 LEU A O 1
ATOM 1381 N N . PHE A 1 173 ? -2.567 3.769 3.173 1.00 94.06 173 PHE A N 1
ATOM 1382 C CA . PHE A 1 173 ? -3.066 4.798 2.276 1.00 94.06 173 PHE A CA 1
ATOM 1383 C C . PHE A 1 173 ? -4.591 4.820 2.330 1.00 94.06 173 PHE A C 1
ATOM 1385 O O . PHE A 1 173 ? -5.220 3.763 2.320 1.00 94.06 173 PHE A O 1
ATOM 1392 N N . ARG A 1 174 ? -5.183 6.012 2.359 1.00 94.62 174 ARG A N 1
ATOM 1393 C CA . ARG A 1 174 ? -6.620 6.241 2.190 1.00 94.62 174 ARG A CA 1
ATOM 1394 C C . ARG A 1 174 ? -6.827 7.286 1.099 1.00 94.62 174 ARG A C 1
ATOM 1396 O O . ARG A 1 174 ? -6.356 8.413 1.231 1.00 94.62 174 ARG A O 1
ATOM 1403 N N . PHE A 1 175 ? -7.544 6.905 0.052 1.00 96.06 175 PHE A N 1
ATOM 1404 C CA . PHE A 1 175 ? -7.843 7.725 -1.119 1.00 96.06 175 PHE A CA 1
ATOM 1405 C C . PHE A 1 175 ? -9.294 8.198 -1.042 1.00 96.06 175 PHE A C 1
ATOM 1407 O O . PHE A 1 175 ? -10.211 7.404 -1.254 1.00 96.06 175 PHE A O 1
ATOM 1414 N N . ASP A 1 176 ? -9.516 9.461 -0.681 1.00 95.38 176 ASP A N 1
ATOM 1415 C CA . ASP A 1 176 ? -10.859 10.003 -0.454 1.00 95.38 176 ASP A CA 1
ATOM 1416 C C . ASP A 1 176 ? -11.489 10.494 -1.764 1.00 95.38 176 ASP A C 1
ATOM 1418 O O . ASP A 1 176 ? -10.998 11.428 -2.401 1.00 95.38 176 ASP A O 1
ATOM 1422 N N . PHE A 1 177 ? -12.603 9.896 -2.188 1.00 95.62 177 PHE A N 1
ATOM 1423 C CA . PHE A 1 177 ? -13.221 10.267 -3.461 1.00 95.62 177 PHE A CA 1
ATOM 1424 C C . PHE A 1 177 ? -13.892 11.639 -3.448 1.00 95.62 177 PHE A C 1
ATOM 1426 O O . PHE A 1 177 ? -14.052 12.220 -4.529 1.00 95.62 177 PHE A O 1
ATOM 1433 N N . LYS A 1 178 ? -14.268 12.149 -2.269 1.00 93.94 178 LYS A N 1
ATOM 1434 C CA . LYS A 1 178 ? -14.932 13.443 -2.101 1.00 93.94 178 LYS A CA 1
ATOM 1435 C C . LYS A 1 178 ? -13.921 14.581 -2.072 1.00 93.94 178 LYS A C 1
ATOM 1437 O O . LYS A 1 178 ? -14.123 15.568 -2.772 1.00 93.94 178 LYS A O 1
ATOM 1442 N N . THR A 1 179 ? -12.860 14.460 -1.276 1.00 93.12 179 THR A N 1
ATOM 1443 C CA . THR A 1 179 ? -11.838 15.516 -1.162 1.00 93.12 179 THR A CA 1
ATOM 1444 C C . THR A 1 179 ? -10.751 15.407 -2.226 1.00 93.12 179 THR A C 1
ATOM 1446 O O . THR A 1 179 ? -10.073 16.396 -2.485 1.00 93.12 179 THR A O 1
ATOM 1449 N N . LYS A 1 180 ? -10.613 14.237 -2.871 1.00 92.31 180 LYS A N 1
ATOM 1450 C CA . LYS A 1 180 ? -9.509 13.888 -3.784 1.00 92.31 180 LYS A CA 1
ATOM 1451 C C . LYS A 1 180 ? -8.136 13.876 -3.109 1.00 92.31 180 LYS A C 1
ATOM 1453 O O . LYS A 1 180 ? -7.114 13.890 -3.786 1.00 92.31 180 LYS A O 1
ATOM 1458 N N . GLU A 1 181 ? -8.104 13.818 -1.781 1.00 90.81 181 GLU A N 1
ATOM 1459 C CA . GLU A 1 181 ? -6.865 13.769 -1.014 1.00 90.81 181 GLU A CA 1
ATOM 1460 C C . GLU A 1 181 ? -6.397 12.326 -0.798 1.00 90.81 181 GLU A C 1
ATOM 1462 O O . GLU A 1 181 ? -7.195 11.415 -0.547 1.00 90.81 181 GLU A O 1
ATOM 1467 N N . THR A 1 182 ? -5.077 12.144 -0.821 1.00 91.38 182 THR A N 1
ATOM 1468 C CA . THR A 1 182 ? -4.409 10.934 -0.335 1.00 91.38 182 THR A CA 1
ATOM 1469 C C . THR A 1 182 ? -3.934 11.165 1.088 1.00 91.38 182 THR A C 1
ATOM 1471 O O . THR A 1 182 ? -3.114 12.050 1.341 1.00 91.38 182 THR A O 1
ATOM 1474 N N . GLN A 1 183 ? -4.400 10.330 2.010 1.00 89.06 183 GLN A N 1
ATOM 1475 C CA . GLN A 1 183 ? -3.890 10.274 3.372 1.00 89.06 183 GLN A CA 1
ATOM 1476 C C . GLN A 1 183 ? -2.988 9.058 3.541 1.00 89.06 183 GLN A C 1
ATOM 1478 O O . GLN A 1 183 ? -3.347 7.950 3.158 1.00 89.06 183 GLN A O 1
ATOM 1483 N N . MET A 1 184 ? -1.852 9.259 4.186 1.00 87.94 184 MET A N 1
ATOM 1484 C CA . MET A 1 184 ? -0.862 8.246 4.514 1.00 87.94 184 MET A CA 1
ATOM 1485 C C . MET A 1 184 ? -0.767 8.126 6.028 1.00 87.94 184 MET A C 1
ATOM 1487 O O . MET A 1 184 ? -0.945 9.091 6.775 1.00 87.94 184 MET A O 1
ATOM 1491 N N . THR A 1 185 ? -0.555 6.915 6.521 1.00 87.56 185 THR A N 1
ATOM 1492 C CA . THR A 1 185 ? -0.384 6.654 7.950 1.00 87.56 185 THR A CA 1
ATOM 1493 C C . THR A 1 185 ? 0.562 5.494 8.137 1.00 87.56 185 THR A C 1
ATOM 1495 O O . THR A 1 185 ? 0.203 4.353 7.849 1.00 87.56 185 THR A O 1
ATOM 1498 N N . THR A 1 186 ? 1.758 5.771 8.645 1.00 88.75 186 THR A N 1
ATOM 1499 C CA . THR A 1 186 ? 2.673 4.723 9.084 1.00 88.75 186 THR A CA 1
ATOM 1500 C C . THR A 1 186 ? 2.046 3.951 10.242 1.00 88.75 186 THR A C 1
ATOM 1502 O O . THR A 1 186 ? 1.528 4.541 11.189 1.00 88.75 186 THR A O 1
ATOM 1505 N N . LEU A 1 187 ? 2.056 2.625 10.141 1.00 88.94 187 LEU A N 1
ATOM 1506 C CA . LEU A 1 187 ? 1.406 1.706 11.075 1.00 88.94 187 LEU A CA 1
ATOM 1507 C C . LEU A 1 187 ? 2.403 1.021 12.013 1.00 88.94 187 LEU A C 1
ATOM 1509 O O . LEU A 1 187 ? 1.987 0.366 12.957 1.00 88.94 187 LEU A O 1
ATOM 1513 N N . SER A 1 188 ? 3.707 1.144 11.785 1.00 87.38 188 SER A N 1
ATOM 1514 C CA . SER A 1 188 ? 4.705 0.614 12.712 1.00 87.38 188 SER A CA 1
ATOM 1515 C C . SER A 1 188 ? 5.988 1.429 12.662 1.00 87.38 188 SER A C 1
ATOM 1517 O O . SER A 1 188 ? 6.350 1.978 11.625 1.00 87.38 188 SER A O 1
ATOM 1519 N N . THR A 1 189 ? 6.677 1.505 13.796 1.00 86.69 189 THR A N 1
ATOM 1520 C CA . THR A 1 189 ? 8.051 2.006 13.877 1.00 86.69 189 THR A CA 1
ATOM 1521 C C . THR A 1 189 ? 9.088 0.956 13.486 1.00 86.69 189 THR A C 1
ATOM 1523 O O . THR A 1 189 ? 10.267 1.280 13.385 1.00 86.69 189 THR A O 1
ATOM 1526 N N . ILE A 1 190 ? 8.660 -0.289 13.267 1.00 87.06 190 ILE A N 1
ATOM 1527 C CA . ILE A 1 190 ? 9.503 -1.409 12.862 1.00 87.06 190 ILE A CA 1
ATOM 1528 C C . ILE A 1 190 ? 9.411 -1.550 11.341 1.00 87.06 190 ILE A C 1
ATOM 1530 O O . ILE A 1 190 ? 8.314 -1.733 10.801 1.00 87.06 190 ILE A O 1
ATOM 1534 N N . GLY A 1 191 ? 10.553 -1.482 10.657 1.00 89.12 191 GLY A N 1
ATOM 1535 C CA . GLY A 1 191 ? 10.614 -1.760 9.230 1.00 89.12 191 GLY A CA 1
ATOM 1536 C C . GLY A 1 191 ? 10.243 -3.211 8.930 1.00 89.12 191 GLY A C 1
ATOM 1537 O O . GLY A 1 191 ? 10.586 -4.136 9.676 1.00 89.12 191 GLY A O 1
ATOM 1538 N N . SER A 1 192 ? 9.456 -3.412 7.875 1.00 91.88 192 SER A N 1
ATOM 1539 C CA . SER A 1 192 ? 8.979 -4.734 7.487 1.00 91.88 192 SER A CA 1
ATOM 1540 C C . SER A 1 192 ? 8.603 -4.859 6.015 1.00 91.88 192 SER A C 1
ATOM 1542 O O . SER A 1 192 ? 8.138 -3.913 5.382 1.00 91.88 192 SER A O 1
ATOM 1544 N N . GLU A 1 193 ? 8.752 -6.079 5.506 1.00 92.88 193 GLU A N 1
ATOM 1545 C CA . GLU A 1 193 ? 8.448 -6.488 4.133 1.00 92.88 193 GLU A CA 1
ATOM 1546 C C . GLU A 1 193 ? 7.672 -7.797 4.076 1.00 92.88 193 GLU A C 1
ATOM 1548 O O . GLU A 1 193 ? 7.432 -8.448 5.095 1.00 92.88 193 GLU A O 1
ATOM 1553 N N . PHE A 1 194 ? 7.310 -8.192 2.854 1.00 94.56 194 PHE A N 1
ATOM 1554 C CA . PHE A 1 194 ? 6.610 -9.442 2.558 1.00 94.56 194 PHE A CA 1
ATOM 1555 C C . PHE A 1 194 ? 5.356 -9.610 3.418 1.00 94.56 194 PHE A C 1
ATOM 1557 O O . PHE A 1 194 ? 5.244 -10.563 4.199 1.00 94.56 194 PHE A O 1
ATOM 1564 N N . PRO A 1 195 ? 4.414 -8.659 3.324 1.00 96.31 195 PRO A N 1
ATOM 1565 C CA . PRO A 1 195 ? 3.284 -8.650 4.211 1.00 96.31 195 PRO A CA 1
ATOM 1566 C C . PRO A 1 195 ? 2.300 -9.764 3.861 1.00 96.31 195 PRO A C 1
ATOM 1568 O O . PRO A 1 195 ? 1.999 -10.030 2.698 1.00 96.31 195 PRO A O 1
ATOM 1571 N N . VAL A 1 196 ? 1.751 -10.387 4.896 1.00 95.62 196 VAL A N 1
ATOM 1572 C CA . VAL A 1 196 ? 0.768 -11.462 4.809 1.00 95.62 196 VAL A CA 1
ATOM 1573 C C . VAL A 1 196 ? -0.398 -11.150 5.738 1.00 95.62 196 VAL A C 1
ATOM 1575 O O . VAL A 1 196 ? -0.236 -10.595 6.828 1.00 95.62 196 VAL A O 1
ATOM 1578 N N . ILE A 1 197 ? -1.598 -11.520 5.303 1.00 95.38 197 ILE A N 1
ATOM 1579 C CA . ILE A 1 197 ? -2.850 -11.308 6.028 1.00 95.38 197 ILE A CA 1
ATOM 1580 C C . ILE A 1 197 ? -3.576 -12.634 6.246 1.00 95.38 197 ILE A C 1
ATOM 1582 O O . ILE A 1 197 ? -3.281 -13.638 5.599 1.00 95.38 197 ILE A O 1
ATOM 1586 N N . ASN A 1 198 ? -4.586 -12.628 7.116 1.00 93.38 198 ASN A N 1
ATOM 1587 C CA . ASN A 1 198 ? -5.592 -13.683 7.078 1.00 93.38 198 ASN A CA 1
ATOM 1588 C C . ASN A 1 198 ? -6.455 -13.508 5.814 1.00 93.38 198 ASN A C 1
ATOM 1590 O O . ASN A 1 198 ? -7.193 -12.527 5.704 1.00 93.38 198 ASN A O 1
ATOM 1594 N N . PHE A 1 199 ? -6.393 -14.462 4.884 1.00 90.69 199 PHE A N 1
ATOM 1595 C CA . PHE A 1 199 ? -7.147 -14.412 3.628 1.00 90.69 199 PHE A CA 1
ATOM 1596 C C . PHE A 1 199 ? -8.672 -14.500 3.812 1.00 90.69 199 PHE A C 1
ATOM 1598 O O . PHE A 1 199 ? -9.400 -13.982 2.966 1.00 90.69 199 PHE A O 1
ATOM 1605 N N . ASP A 1 200 ? -9.175 -14.995 4.949 1.00 91.38 200 ASP A N 1
ATOM 1606 C CA . ASP A 1 200 ? -10.606 -14.903 5.302 1.00 91.38 200 ASP A CA 1
ATOM 1607 C C . ASP A 1 200 ? -11.072 -13.448 5.496 1.00 91.38 200 ASP A C 1
ATOM 1609 O O . ASP A 1 200 ? -12.270 -13.153 5.574 1.00 91.38 200 ASP A O 1
ATOM 1613 N N . ARG A 1 201 ? -10.115 -12.524 5.623 1.00 92.12 201 ARG A N 1
ATOM 1614 C CA . ARG A 1 201 ? -10.313 -11.077 5.740 1.00 92.12 201 ARG A CA 1
ATOM 1615 C C . ARG A 1 201 ? -9.814 -10.311 4.512 1.00 92.12 201 ARG A C 1
ATOM 1617 O O . ARG A 1 201 ? -9.694 -9.088 4.563 1.00 92.12 201 ARG A O 1
ATOM 1624 N N . TYR A 1 202 ? -9.578 -11.002 3.393 1.00 93.12 202 TYR A N 1
ATOM 1625 C CA . TYR A 1 202 ? -9.264 -10.370 2.112 1.00 93.12 202 TYR A CA 1
ATOM 1626 C C . TYR A 1 202 ? -10.327 -9.325 1.746 1.00 93.12 202 TYR A C 1
ATOM 1628 O O . TYR A 1 202 ? -11.530 -9.605 1.795 1.00 93.12 202 TYR A O 1
ATOM 1636 N N . THR A 1 203 ? -9.851 -8.115 1.442 1.00 93.88 203 THR A N 1
ATOM 1637 C CA . THR A 1 203 ? -10.635 -6.906 1.144 1.00 93.88 203 THR A CA 1
ATOM 1638 C C . THR A 1 203 ? -11.649 -6.477 2.199 1.00 93.88 203 THR A C 1
ATOM 1640 O O . THR A 1 203 ? -12.552 -5.696 1.892 1.00 93.88 203 THR A O 1
ATOM 1643 N N . GLN A 1 204 ? -11.546 -6.984 3.430 1.00 91.88 204 GLN A N 1
ATOM 1644 C CA . GLN A 1 204 ? -12.445 -6.587 4.507 1.00 91.88 204 GLN A CA 1
ATOM 1645 C C . GLN A 1 204 ? -11.866 -5.411 5.310 1.00 91.88 204 GLN A C 1
ATOM 1647 O O . GLN A 1 204 ? -10.677 -5.435 5.646 1.00 91.88 204 GLN A O 1
ATOM 1652 N N . PRO A 1 205 ? -12.696 -4.419 5.686 1.00 90.88 205 PRO A N 1
ATOM 1653 C CA . PRO A 1 205 ? -12.269 -3.290 6.514 1.00 90.88 205 PRO A CA 1
ATOM 1654 C C . PRO A 1 205 ? -11.956 -3.680 7.966 1.00 90.88 205 PRO A C 1
ATOM 1656 O O . PRO A 1 205 ? -11.309 -2.914 8.672 1.00 90.88 205 PRO A O 1
ATOM 1659 N N . ASP A 1 206 ? -12.395 -4.857 8.428 1.00 91.38 206 ASP A N 1
ATOM 1660 C CA . ASP A 1 206 ? -12.134 -5.385 9.774 1.00 91.38 206 ASP A CA 1
ATOM 1661 C C . ASP A 1 206 ? -10.845 -6.230 9.854 1.00 91.38 206 ASP A C 1
ATOM 1663 O O . ASP A 1 206 ? -10.636 -6.958 10.832 1.00 91.38 206 ASP A O 1
ATOM 1667 N N . LEU A 1 207 ? -9.963 -6.161 8.847 1.00 92.50 207 LEU A N 1
ATOM 1668 C CA . LEU A 1 207 ? -8.663 -6.826 8.903 1.00 92.50 207 LEU A CA 1
ATOM 1669 C C . LEU A 1 207 ? -7.865 -6.289 10.096 1.00 92.50 207 LEU A C 1
ATOM 1671 O O . LEU A 1 207 ? -7.396 -5.158 10.089 1.00 92.50 207 LEU A O 1
ATOM 1675 N N . LYS A 1 208 ? -7.677 -7.124 11.118 1.00 92.69 208 LYS A N 1
ATOM 1676 C CA . LYS A 1 208 ? -7.005 -6.713 12.354 1.00 92.69 208 LYS A CA 1
ATOM 1677 C C . LYS A 1 208 ? -5.485 -6.760 12.274 1.00 92.69 208 LYS A C 1
ATOM 1679 O O . LYS A 1 208 ? -4.824 -5.861 12.782 1.00 92.69 208 LYS A O 1
ATOM 1684 N N . TYR A 1 209 ? -4.938 -7.816 11.678 1.00 93.50 209 TYR A N 1
ATOM 1685 C CA . TYR A 1 209 ? -3.510 -8.107 11.739 1.00 93.50 209 TYR A CA 1
ATOM 1686 C C . TYR A 1 209 ? -2.891 -8.220 10.355 1.00 93.50 209 TYR A C 1
ATOM 1688 O O . TYR A 1 209 ? -3.409 -8.933 9.495 1.00 93.50 209 TYR A O 1
ATOM 1696 N N . VAL A 1 210 ? -1.746 -7.563 10.197 1.00 94.81 210 VAL A N 1
ATOM 1697 C CA . VAL A 1 210 ? -0.798 -7.795 9.105 1.00 94.81 210 VAL A CA 1
ATOM 1698 C C . VAL A 1 210 ? 0.477 -8.358 9.719 1.00 94.81 210 VAL A C 1
ATOM 1700 O O . VAL A 1 210 ? 0.911 -7.900 10.776 1.00 94.81 210 VAL A O 1
ATOM 1703 N N . TYR A 1 211 ? 1.052 -9.369 9.082 1.00 94.44 211 TYR A N 1
ATOM 1704 C CA . TYR A 1 211 ? 2.310 -9.988 9.479 1.00 94.44 211 TYR A CA 1
ATOM 1705 C C . TYR A 1 211 ? 3.358 -9.670 8.423 1.00 94.44 211 TYR A C 1
ATOM 1707 O O . TYR A 1 211 ? 3.028 -9.707 7.246 1.00 94.44 211 TYR A O 1
ATOM 1715 N N . GLY A 1 212 ? 4.593 -9.378 8.806 1.00 93.69 212 GLY A N 1
ATOM 1716 C CA . GLY A 1 212 ? 5.676 -9.104 7.858 1.00 93.69 212 GLY A CA 1
ATOM 1717 C C . GLY A 1 212 ? 7.022 -9.542 8.411 1.00 93.69 212 GLY A C 1
ATOM 1718 O O . GLY A 1 212 ? 7.171 -9.696 9.624 1.00 93.69 212 GLY A O 1
ATOM 1719 N N . ALA A 1 213 ? 7.999 -9.753 7.537 1.00 92.75 213 ALA A N 1
ATOM 1720 C CA . ALA A 1 213 ? 9.379 -10.002 7.932 1.00 92.75 213 ALA A CA 1
ATOM 1721 C C . ALA A 1 213 ? 10.027 -8.681 8.364 1.00 92.75 213 ALA A C 1
ATOM 1723 O O . ALA A 1 213 ? 9.940 -7.704 7.624 1.00 92.75 213 ALA A O 1
ATOM 1724 N N . THR A 1 214 ? 10.654 -8.628 9.542 1.00 90.69 214 THR A N 1
ATOM 1725 C CA . THR A 1 214 ? 11.340 -7.409 10.005 1.00 90.69 214 THR A CA 1
ATOM 1726 C C . THR A 1 214 ? 12.646 -7.206 9.264 1.00 90.69 214 THR A C 1
ATOM 1728 O O . THR A 1 214 ? 13.341 -8.175 8.956 1.00 90.69 214 THR A O 1
ATOM 1731 N N . THR A 1 215 ? 12.976 -5.953 8.978 1.00 85.56 215 THR A N 1
ATOM 1732 C CA . THR A 1 215 ? 14.231 -5.575 8.332 1.00 85.56 215 THR A CA 1
ATOM 1733 C C . THR A 1 215 ? 15.359 -5.455 9.347 1.00 85.56 215 THR A C 1
ATOM 1735 O O . THR A 1 215 ? 15.235 -4.795 10.376 1.00 85.56 215 THR A O 1
ATOM 1738 N N . ALA A 1 216 ? 16.485 -6.090 9.031 1.00 82.38 216 ALA A N 1
ATOM 1739 C CA . ALA A 1 216 ? 17.733 -5.909 9.754 1.00 82.38 216 ALA A CA 1
ATOM 1740 C C . ALA A 1 216 ? 18.432 -4.620 9.280 1.00 82.38 216 ALA A C 1
ATOM 1742 O O . ALA A 1 216 ? 18.195 -4.178 8.150 1.00 82.38 216 ALA A O 1
ATOM 1743 N N . PRO A 1 217 ? 19.364 -4.058 10.073 1.00 76.62 217 PRO A N 1
ATOM 1744 C CA . PRO A 1 217 ? 20.180 -2.934 9.633 1.00 76.62 217 PRO A CA 1
ATOM 1745 C C . PRO A 1 217 ? 20.848 -3.201 8.280 1.00 76.62 217 PRO A C 1
ATOM 1747 O O . PRO A 1 217 ? 21.521 -4.219 8.085 1.00 76.62 217 PRO A O 1
ATOM 1750 N N . LEU A 1 218 ? 20.666 -2.262 7.349 1.00 68.31 218 LEU A N 1
ATOM 1751 C CA . LEU A 1 218 ? 21.228 -2.353 6.006 1.00 68.31 218 LEU A CA 1
ATOM 1752 C C . LEU A 1 218 ? 22.751 -2.500 6.054 1.00 68.31 218 LEU A C 1
ATOM 1754 O O . LEU A 1 218 ? 23.453 -1.671 6.635 1.00 68.31 218 LEU A O 1
ATOM 1758 N N . THR A 1 219 ? 23.257 -3.552 5.414 1.00 65.44 219 THR A N 1
ATOM 1759 C CA . THR A 1 219 ? 24.692 -3.804 5.272 1.00 65.44 219 THR A CA 1
ATOM 1760 C C . THR A 1 219 ? 25.083 -3.589 3.807 1.00 65.44 219 THR A C 1
ATOM 1762 O O . THR A 1 219 ? 24.546 -4.294 2.942 1.00 65.44 219 THR A O 1
ATOM 1765 N N . PRO A 1 220 ? 26.021 -2.663 3.513 1.00 63.25 220 PRO A N 1
ATOM 1766 C CA . PRO A 1 220 ? 26.410 -2.333 2.146 1.00 63.25 220 PRO A CA 1
ATOM 1767 C C . PRO A 1 220 ? 26.706 -3.575 1.300 1.00 63.25 220 PRO A C 1
ATOM 1769 O O . PRO A 1 220 ? 27.376 -4.496 1.761 1.00 63.25 220 PRO A O 1
ATOM 1772 N N . ASN A 1 221 ? 26.229 -3.585 0.053 1.00 59.69 221 ASN A N 1
ATOM 1773 C CA . ASN A 1 221 ? 26.438 -4.652 -0.938 1.00 59.69 221 ASN A CA 1
ATOM 1774 C C . ASN A 1 221 ? 25.842 -6.036 -0.610 1.00 59.69 221 ASN A C 1
ATOM 1776 O O . ASN A 1 221 ? 26.114 -6.980 -1.346 1.00 59.69 221 ASN A O 1
ATOM 1780 N N . THR A 1 222 ? 25.028 -6.185 0.440 1.00 59.56 222 THR A N 1
ATOM 1781 C CA . THR A 1 222 ? 24.451 -7.499 0.816 1.00 59.56 222 THR A CA 1
ATOM 1782 C C . THR A 1 222 ? 22.927 -7.588 0.677 1.00 59.56 222 THR A C 1
ATOM 1784 O O . THR A 1 222 ? 22.340 -8.620 0.995 1.00 59.56 222 THR A O 1
ATOM 1787 N N . GLY A 1 223 ? 22.284 -6.531 0.165 1.00 65.19 223 GLY A N 1
ATOM 1788 C CA . GLY A 1 223 ? 20.825 -6.433 0.063 1.00 65.19 223 GLY A CA 1
ATOM 1789 C C . GLY A 1 223 ? 20.133 -6.258 1.421 1.00 65.19 223 GLY A C 1
ATOM 1790 O O . GLY A 1 223 ? 20.782 -6.169 2.465 1.00 65.19 223 GLY A O 1
ATOM 1791 N N . ILE A 1 224 ? 18.797 -6.191 1.414 1.00 74.31 224 ILE A N 1
ATOM 1792 C CA . ILE A 1 224 ? 18.020 -6.190 2.660 1.00 74.31 224 ILE A CA 1
ATOM 1793 C C . ILE A 1 224 ? 18.086 -7.579 3.290 1.00 74.31 224 ILE A C 1
ATOM 1795 O O . ILE A 1 224 ? 17.767 -8.580 2.648 1.00 74.31 224 ILE A O 1
ATOM 1799 N N . LYS A 1 225 ? 18.459 -7.620 4.570 1.00 81.06 225 LYS A N 1
ATOM 1800 C CA . LYS A 1 225 ? 18.386 -8.818 5.409 1.00 81.06 225 LYS A CA 1
ATOM 1801 C C . LYS A 1 225 ? 17.148 -8.744 6.295 1.00 81.06 225 LYS A C 1
ATOM 1803 O O . LYS A 1 225 ? 16.718 -7.656 6.672 1.00 81.06 225 LYS A O 1
ATOM 1808 N N . PHE A 1 226 ? 16.607 -9.907 6.643 1.00 85.75 226 PHE A N 1
ATOM 1809 C CA . PHE A 1 226 ? 15.434 -10.025 7.502 1.00 85.75 226 PHE A CA 1
ATOM 1810 C C . PHE A 1 226 ? 15.788 -10.793 8.766 1.00 85.75 226 PHE A C 1
ATOM 1812 O O . PHE A 1 226 ? 16.470 -11.816 8.701 1.00 85.75 226 PHE A O 1
ATOM 1819 N N . ASP A 1 227 ? 15.344 -10.289 9.910 1.00 84.56 227 ASP A N 1
ATOM 1820 C CA . ASP A 1 227 ? 15.803 -10.736 11.226 1.00 84.56 227 ASP A CA 1
ATOM 1821 C C . ASP A 1 227 ? 14.649 -11.132 12.166 1.00 84.56 227 ASP A C 1
ATOM 1823 O O . ASP A 1 227 ? 14.828 -11.378 13.355 1.00 84.56 227 ASP A O 1
ATOM 1827 N N . GLY A 1 228 ? 13.430 -11.258 11.653 1.00 87.88 228 GLY A N 1
ATOM 1828 C CA . GLY A 1 228 ? 12.296 -11.606 12.498 1.00 87.88 228 GLY A CA 1
ATOM 1829 C C . GLY A 1 228 ? 10.957 -11.440 11.812 1.00 87.88 228 GLY A C 1
ATOM 1830 O O . GLY A 1 228 ? 10.868 -11.346 10.589 1.00 87.88 228 GLY A O 1
ATOM 1831 N N . ILE A 1 229 ? 9.900 -11.440 12.626 1.00 89.75 229 ILE A N 1
ATOM 1832 C CA . ILE A 1 229 ? 8.526 -11.257 12.170 1.00 89.75 229 ILE A CA 1
ATOM 1833 C C . ILE A 1 229 ? 7.857 -10.202 13.050 1.00 89.75 229 ILE A C 1
ATOM 1835 O O . ILE A 1 229 ? 7.887 -10.252 14.282 1.00 89.75 229 ILE A O 1
ATOM 1839 N N . VAL A 1 230 ? 7.195 -9.249 12.415 1.00 90.12 230 VAL A N 1
ATOM 1840 C CA . VAL A 1 230 ? 6.318 -8.298 13.086 1.00 90.12 230 VAL A CA 1
ATOM 1841 C C . VAL A 1 230 ? 4.870 -8.676 12.819 1.00 90.12 230 VAL A C 1
ATOM 1843 O O . VAL A 1 230 ? 4.509 -9.144 11.743 1.00 90.12 230 VAL A O 1
ATOM 1846 N N . LYS A 1 231 ? 4.038 -8.488 13.839 1.00 92.19 231 LYS A N 1
ATOM 1847 C CA . LYS A 1 231 ? 2.583 -8.526 13.752 1.00 92.19 231 LYS A CA 1
ATOM 1848 C C . LYS A 1 231 ? 2.102 -7.119 14.073 1.00 92.19 231 LYS A C 1
ATOM 1850 O O . LYS A 1 231 ? 2.346 -6.659 15.183 1.00 92.19 231 LYS A O 1
ATOM 1855 N N . THR A 1 232 ? 1.403 -6.477 13.150 1.00 91.44 232 THR A N 1
ATOM 1856 C CA . THR A 1 232 ? 0.883 -5.111 13.293 1.00 91.44 232 THR A CA 1
ATOM 1857 C C . THR A 1 232 ? -0.632 -5.154 13.490 1.00 91.44 232 THR A C 1
ATOM 1859 O O . THR A 1 232 ? -1.338 -5.742 12.671 1.00 91.44 232 THR A O 1
ATOM 1862 N N . ASP A 1 233 ? -1.149 -4.554 14.571 1.00 92.56 233 ASP A N 1
ATOM 1863 C CA . ASP A 1 233 ? -2.593 -4.410 14.830 1.00 92.56 233 ASP A CA 1
ATOM 1864 C C . ASP A 1 233 ? -3.109 -3.136 14.151 1.00 92.56 233 ASP A C 1
ATOM 1866 O O . ASP A 1 233 ? -3.141 -2.052 14.743 1.00 92.56 233 ASP A O 1
ATOM 1870 N N . ILE A 1 234 ? -3.463 -3.256 12.870 1.00 91.19 234 ILE A N 1
ATOM 1871 C CA . ILE A 1 234 ? -3.819 -2.101 12.040 1.00 91.19 234 ILE A CA 1
ATOM 1872 C C . ILE A 1 234 ? -5.144 -1.468 12.484 1.00 91.19 234 ILE A C 1
ATOM 1874 O O . ILE A 1 234 ? -5.283 -0.247 12.426 1.00 91.19 234 ILE A O 1
ATOM 1878 N N . LEU A 1 235 ? -6.093 -2.258 13.002 1.00 91.12 235 LEU A N 1
ATOM 1879 C CA . LEU A 1 235 ? -7.370 -1.731 13.493 1.00 91.12 235 LEU A CA 1
ATOM 1880 C C . LEU A 1 235 ? -7.193 -0.874 14.740 1.00 91.12 235 LEU A C 1
ATOM 1882 O O . LEU A 1 235 ? -7.822 0.179 14.848 1.00 91.12 235 LEU A O 1
ATOM 1886 N N . ALA A 1 236 ? -6.350 -1.304 15.681 1.00 91.56 236 ALA A N 1
ATOM 1887 C CA . ALA A 1 236 ? -6.075 -0.520 16.879 1.00 91.56 236 ALA A CA 1
ATOM 1888 C C . ALA A 1 236 ? -5.471 0.850 16.525 1.00 91.56 236 ALA A C 1
ATOM 1890 O O . ALA A 1 236 ? -5.859 1.865 17.103 1.00 91.56 236 ALA A O 1
ATOM 1891 N N . LEU A 1 237 ? -4.575 0.889 15.537 1.00 90.88 237 LEU A N 1
ATOM 1892 C CA . LEU A 1 237 ? -3.934 2.116 15.059 1.00 90.88 237 LEU A CA 1
ATOM 1893 C C . LEU A 1 237 ? -4.901 3.035 14.310 1.00 90.88 237 LEU A C 1
ATOM 1895 O O . LEU A 1 237 ? -4.938 4.233 14.590 1.00 90.88 237 LEU A O 1
ATOM 1899 N N . ILE A 1 238 ? -5.731 2.486 13.418 1.00 90.19 238 ILE A N 1
ATOM 1900 C CA . ILE A 1 238 ? -6.786 3.247 12.728 1.00 90.19 238 ILE A CA 1
ATOM 1901 C C . ILE A 1 238 ? -7.752 3.852 13.751 1.00 90.19 238 ILE A C 1
ATOM 1903 O O . ILE A 1 238 ? -8.041 5.048 13.701 1.00 90.19 238 ILE A O 1
ATOM 1907 N N . LYS A 1 239 ? -8.211 3.049 14.720 1.00 91.88 239 LYS A N 1
ATOM 1908 C CA . LYS A 1 239 ? -9.090 3.516 15.796 1.00 91.88 239 LYS A CA 1
ATOM 1909 C C . LYS A 1 239 ? -8.439 4.658 16.572 1.00 91.88 239 LYS A C 1
ATOM 1911 O O . LYS A 1 239 ? -9.061 5.704 16.743 1.00 91.88 239 LYS A O 1
ATOM 1916 N N . ARG A 1 240 ? -7.177 4.493 16.976 1.00 91.38 240 ARG A N 1
ATOM 1917 C CA . ARG A 1 240 ? -6.439 5.516 17.720 1.00 91.38 240 ARG A CA 1
ATOM 1918 C C . ARG A 1 240 ? -6.265 6.810 16.922 1.00 91.38 240 ARG A C 1
ATOM 1920 O O . ARG A 1 240 ? -6.467 7.894 17.467 1.00 91.38 240 ARG A O 1
ATOM 1927 N N . LYS A 1 241 ? -5.948 6.714 15.628 1.00 89.62 241 LYS A N 1
ATOM 1928 C CA . LYS A 1 241 ? -5.865 7.875 14.728 1.00 89.62 241 LYS A CA 1
ATOM 1929 C C . LYS A 1 241 ? -7.195 8.618 14.673 1.00 89.62 241 LYS A C 1
ATOM 1931 O O . LYS A 1 241 ? -7.214 9.838 14.818 1.00 89.62 241 LYS A O 1
ATOM 1936 N N . ASN A 1 242 ? -8.299 7.893 14.515 1.00 89.88 242 ASN A N 1
ATOM 1937 C CA . ASN A 1 242 ? -9.633 8.484 14.437 1.00 89.88 242 ASN A CA 1
ATOM 1938 C C . ASN A 1 242 ? -10.062 9.139 15.759 1.00 89.88 242 ASN A C 1
ATOM 1940 O O . ASN A 1 242 ? -10.674 10.207 15.735 1.00 89.88 242 ASN A O 1
ATOM 1944 N N . GLU A 1 243 ? -9.711 8.552 16.906 1.00 92.81 243 GLU A N 1
ATOM 1945 C CA . GLU A 1 243 ? -9.928 9.156 18.228 1.00 92.81 243 GLU A CA 1
ATOM 1946 C C . GLU A 1 243 ? -9.182 10.489 18.364 1.00 92.81 243 GLU A C 1
ATOM 1948 O O . GLU A 1 243 ? -9.785 11.503 18.721 1.00 92.81 243 GLU A O 1
ATOM 1953 N N . LEU A 1 244 ? -7.889 10.513 18.024 1.00 90.94 244 LEU A N 1
ATOM 1954 C CA . LEU A 1 244 ? -7.073 11.729 18.070 1.00 90.94 244 LEU A CA 1
ATOM 1955 C C . LEU A 1 244 ? -7.570 12.792 17.087 1.00 90.94 244 LEU A C 1
ATOM 1957 O O . LEU A 1 244 ? -7.590 13.977 17.426 1.00 90.94 244 LEU A O 1
ATOM 1961 N N . LEU A 1 245 ? -7.997 12.388 15.889 1.00 88.00 245 LEU A N 1
ATOM 1962 C CA . LEU A 1 245 ? -8.572 13.295 14.899 1.00 88.00 245 LEU A CA 1
ATOM 1963 C C . LEU A 1 245 ? -9.882 13.912 15.410 1.00 88.00 245 LEU A C 1
ATOM 1965 O O . LEU A 1 245 ? -10.042 15.132 15.379 1.00 88.00 245 LEU A O 1
ATOM 1969 N N . SER A 1 246 ? -10.781 13.089 15.956 1.00 90.75 246 SER A N 1
ATOM 1970 C CA . SER A 1 246 ? -12.071 13.532 16.509 1.00 90.75 246 SER A CA 1
ATOM 1971 C C . SER A 1 246 ? -11.895 14.470 17.705 1.00 90.75 246 SER A C 1
ATOM 1973 O O . SER A 1 246 ? -12.640 15.436 17.861 1.00 90.75 246 SER A O 1
ATOM 1975 N N . ALA A 1 247 ? -10.866 14.231 18.521 1.00 93.25 247 ALA A N 1
ATOM 1976 C CA . ALA A 1 247 ? -10.494 15.088 19.643 1.00 93.25 247 ALA A CA 1
ATOM 1977 C C . ALA A 1 247 ? -9.711 16.351 19.230 1.00 93.25 247 ALA A C 1
ATOM 1979 O O . ALA A 1 247 ? -9.387 17.165 20.095 1.00 93.25 247 ALA A O 1
ATOM 1980 N N . ARG A 1 248 ? -9.388 16.529 17.937 1.00 89.25 248 ARG A N 1
ATOM 1981 C CA . ARG A 1 248 ? -8.494 17.587 17.417 1.00 89.25 248 ARG A CA 1
ATOM 1982 C C . ARG A 1 248 ? -7.111 17.593 18.084 1.00 89.25 248 ARG A C 1
ATOM 1984 O O . ARG A 1 248 ? -6.503 18.642 18.279 1.00 89.25 248 ARG A O 1
ATOM 1991 N N . GLN A 1 249 ? -6.631 16.411 18.453 1.00 88.38 249 GLN A N 1
ATOM 1992 C CA . GLN A 1 249 ? -5.338 16.178 19.101 1.00 88.38 249 GLN A CA 1
ATOM 1993 C C . GLN A 1 249 ? -4.309 15.548 18.160 1.00 88.38 249 GLN A C 1
ATOM 1995 O O . GLN A 1 249 ? -3.127 15.504 18.499 1.00 88.38 249 GLN A O 1
ATOM 2000 N N . LEU A 1 250 ? -4.735 15.071 16.985 1.00 84.19 250 LEU A N 1
ATOM 2001 C CA . LEU A 1 250 ? -3.819 14.564 15.971 1.00 84.19 250 LEU A CA 1
ATOM 2002 C C . LEU A 1 250 ? -2.935 15.710 15.468 1.00 84.19 250 LEU A C 1
ATOM 2004 O O . LEU A 1 250 ? -3.435 16.725 14.985 1.00 84.19 250 LEU A O 1
ATOM 2008 N N . LYS A 1 251 ? -1.619 15.548 15.592 1.00 79.44 251 LYS A N 1
ATOM 2009 C CA . LYS A 1 251 ? -0.634 16.472 15.026 1.00 79.44 251 LYS A CA 1
ATOM 2010 C C . LYS A 1 251 ? -0.186 15.928 13.678 1.00 79.44 251 LYS A C 1
ATOM 2012 O O . LYS A 1 251 ? 0.023 14.728 13.554 1.00 79.44 251 LYS A O 1
ATOM 2017 N N . ASN A 1 252 ? -0.007 16.796 12.685 1.00 74.62 252 ASN A N 1
ATOM 2018 C CA . ASN A 1 252 ? 0.600 16.390 11.420 1.00 74.62 252 ASN A CA 1
ATOM 2019 C C . ASN A 1 252 ? 2.100 16.110 11.640 1.00 74.62 252 ASN A C 1
ATOM 2021 O O . ASN A 1 252 ? 2.930 17.009 11.522 1.00 74.62 252 ASN A O 1
ATOM 2025 N N . ALA A 1 253 ? 2.423 14.871 12.008 1.00 79.25 253 ALA A N 1
ATOM 2026 C CA . ALA A 1 253 ? 3.796 14.420 12.208 1.00 79.25 253 ALA A CA 1
ATOM 2027 C C . ALA A 1 253 ? 4.476 13.962 10.904 1.00 79.25 253 ALA A C 1
ATOM 2029 O O . ALA A 1 253 ? 5.704 13.912 10.867 1.00 79.25 253 ALA A O 1
ATOM 2030 N N . GLY A 1 254 ? 3.700 13.641 9.859 1.00 67.94 254 GLY A N 1
ATOM 2031 C CA . GLY A 1 254 ? 4.186 13.154 8.560 1.00 67.94 254 GLY A CA 1
ATOM 2032 C C . GLY A 1 254 ? 4.574 14.250 7.561 1.00 67.94 254 GLY A C 1
ATOM 2033 O O . GLY A 1 254 ? 5.109 13.933 6.500 1.00 67.94 254 GLY A O 1
ATOM 2034 N N . GLY A 1 255 ? 4.301 15.520 7.887 1.00 70.69 255 GLY A N 1
ATOM 2035 C CA . GLY A 1 255 ? 4.540 16.658 6.996 1.00 70.69 255 GLY A CA 1
ATOM 2036 C C . GLY A 1 255 ? 3.537 16.731 5.841 1.00 70.69 255 GLY A C 1
ATOM 2037 O O . GLY A 1 255 ? 2.657 15.890 5.727 1.00 70.69 255 GLY A O 1
ATOM 2038 N N . GLU A 1 256 ? 3.617 17.775 5.008 1.00 66.56 256 GLU A N 1
ATOM 2039 C CA . GLU A 1 256 ? 2.957 17.865 3.680 1.00 66.56 256 GLU A CA 1
ATOM 2040 C C . GLU A 1 256 ? 1.520 17.291 3.582 1.00 66.56 256 GLU A C 1
ATOM 2042 O O . GLU A 1 256 ? 1.199 16.492 2.705 1.00 66.56 256 GLU A O 1
ATOM 2047 N N . GLY A 1 257 ? 0.632 17.667 4.509 1.00 61.44 257 GLY A N 1
ATOM 2048 C CA . GLY A 1 257 ? -0.767 17.201 4.509 1.00 61.44 257 GLY A CA 1
ATOM 2049 C C . GLY A 1 257 ? -0.997 15.744 4.953 1.00 61.44 257 GLY A C 1
ATOM 2050 O O . GLY A 1 257 ? -2.141 15.293 4.966 1.00 61.44 257 GLY A O 1
ATOM 2051 N N . GLN A 1 258 ? 0.044 15.021 5.374 1.00 67.69 258 GLN A N 1
ATOM 2052 C CA . GLN A 1 258 ? -0.017 13.626 5.813 1.00 67.69 258 GLN A CA 1
ATOM 2053 C C . GLN A 1 258 ? -0.202 13.502 7.330 1.00 67.69 258 GLN A C 1
ATOM 2055 O O . GLN A 1 258 ? 0.724 13.595 8.134 1.00 67.69 258 GLN A O 1
ATOM 2060 N N . TRP A 1 259 ? -1.447 13.275 7.742 1.00 67.56 259 TRP A N 1
ATOM 2061 C CA . TRP A 1 259 ? -1.830 13.182 9.150 1.00 67.56 259 TRP A CA 1
ATOM 2062 C C . TRP A 1 259 ? -1.489 11.812 9.753 1.00 67.56 259 TRP A C 1
ATOM 2064 O O . TRP A 1 259 ? -2.329 10.908 9.815 1.00 67.56 259 TRP A O 1
ATOM 2074 N N . GLU A 1 260 ? -0.244 11.684 10.208 1.00 77.25 260 GLU A N 1
ATOM 2075 C CA . GLU A 1 260 ? 0.296 10.500 10.883 1.00 77.25 260 GLU A CA 1
ATOM 2076 C C . GLU A 1 260 ? 0.206 10.586 12.417 1.00 77.25 260 GLU A C 1
ATOM 2078 O O . GLU A 1 260 ? 0.140 11.669 12.991 1.00 77.25 260 GLU A O 1
ATOM 2083 N N . LEU A 1 261 ? 0.225 9.430 13.095 1.00 79.44 261 LEU A N 1
ATOM 2084 C CA . LEU A 1 261 ? 0.158 9.329 14.563 1.00 79.44 261 LEU A CA 1
ATOM 2085 C C . LEU A 1 261 ? 1.410 9.883 15.272 1.00 79.44 261 LEU A C 1
ATOM 2087 O O . LEU A 1 261 ? 1.325 10.300 16.427 1.00 79.44 261 LEU A O 1
ATOM 2091 N N . GLY A 1 262 ? 2.557 9.908 14.588 1.00 80.25 262 GLY A N 1
ATOM 2092 C CA . GLY A 1 262 ? 3.854 10.256 15.167 1.00 80.25 262 GLY A CA 1
ATOM 2093 C C . GLY A 1 262 ? 4.516 9.078 15.892 1.00 80.25 262 GLY A C 1
ATOM 2094 O O . GLY A 1 262 ? 3.857 8.158 16.380 1.00 80.25 262 GLY A O 1
ATOM 2095 N N . VAL A 1 263 ? 5.848 9.113 15.992 1.00 82.62 263 VAL A N 1
ATOM 2096 C CA . VAL A 1 263 ? 6.663 7.997 16.516 1.00 82.62 263 VAL A CA 1
ATOM 2097 C C . VAL A 1 263 ? 6.314 7.644 17.966 1.00 82.62 263 VAL A C 1
ATOM 2099 O O . VAL A 1 263 ? 6.217 6.468 18.305 1.00 82.62 263 VAL A O 1
ATOM 2102 N N . GLN A 1 264 ? 6.091 8.643 18.826 1.00 85.94 264 GLN A N 1
ATOM 2103 C CA . GLN A 1 264 ? 5.783 8.413 20.246 1.00 85.94 264 GLN A CA 1
ATOM 2104 C C . GLN A 1 264 ? 4.455 7.667 20.438 1.00 85.94 264 GLN A C 1
ATOM 2106 O O . GLN A 1 264 ? 4.370 6.743 21.249 1.00 85.94 264 GLN A O 1
ATOM 2111 N N . GLU A 1 265 ? 3.427 8.047 19.678 1.00 88.38 265 GLU A N 1
ATOM 2112 C CA . GLU A 1 265 ? 2.113 7.412 19.747 1.00 88.38 265 GLU A CA 1
ATOM 2113 C C . GLU A 1 265 ? 2.158 5.998 19.155 1.00 88.38 265 GLU A C 1
ATOM 2115 O O . GLU A 1 265 ? 1.615 5.073 19.756 1.00 88.38 265 GLU A O 1
ATOM 2120 N N . LEU A 1 266 ? 2.878 5.798 18.041 1.00 87.94 266 LEU A N 1
ATOM 2121 C CA . LEU A 1 266 ? 3.102 4.465 17.475 1.00 87.94 266 LEU A CA 1
ATOM 2122 C C . LEU A 1 266 ? 3.784 3.530 18.478 1.00 87.94 266 LEU A C 1
ATOM 2124 O O . LEU A 1 266 ? 3.271 2.447 18.737 1.00 87.94 266 LEU A O 1
ATOM 2128 N N . GLN A 1 267 ? 4.866 3.968 19.127 1.00 88.44 267 GLN A N 1
ATOM 2129 C CA . GLN A 1 267 ? 5.555 3.167 20.147 1.00 88.44 267 GLN A CA 1
ATOM 2130 C C . GLN A 1 267 ? 4.659 2.844 21.351 1.00 88.44 267 GLN A C 1
ATOM 2132 O O . GLN A 1 267 ? 4.757 1.761 21.933 1.00 88.44 267 GLN A O 1
ATOM 2137 N N . SER A 1 268 ? 3.791 3.778 21.751 1.00 89.88 268 SER A N 1
ATOM 2138 C CA . SER A 1 268 ? 2.794 3.544 22.802 1.00 89.88 268 SER A CA 1
ATOM 2139 C C . SER A 1 268 ? 1.804 2.448 22.389 1.00 89.88 268 SER A C 1
ATOM 2141 O O . SER A 1 268 ? 1.579 1.487 23.131 1.00 89.88 268 SER A O 1
ATOM 2143 N N . MET A 1 269 ? 1.277 2.541 21.165 1.00 89.69 269 MET A N 1
ATOM 2144 C CA . MET A 1 269 ? 0.349 1.561 20.604 1.00 89.69 269 MET A CA 1
ATOM 2145 C C . MET A 1 269 ? 0.990 0.186 20.431 1.00 89.69 269 MET A C 1
ATOM 2147 O O . MET A 1 269 ? 0.373 -0.815 20.794 1.00 89.69 269 MET A O 1
ATOM 2151 N N . GLU A 1 270 ? 2.228 0.111 19.949 1.00 87.00 270 GLU A N 1
ATOM 2152 C CA . GLU A 1 270 ? 2.977 -1.140 19.785 1.00 87.00 270 GLU A CA 1
ATOM 2153 C C . GLU A 1 270 ? 3.176 -1.865 21.121 1.00 87.00 270 GLU A C 1
ATOM 2155 O O . GLU A 1 270 ? 2.964 -3.078 21.201 1.00 87.00 270 GLU A O 1
ATOM 2160 N N . LYS A 1 271 ? 3.489 -1.125 22.197 1.00 86.75 271 LYS A N 1
ATOM 2161 C CA . LYS A 1 271 ? 3.560 -1.680 23.561 1.00 86.75 271 LYS A CA 1
ATOM 2162 C C . LYS A 1 271 ? 2.208 -2.211 24.027 1.00 86.75 271 LYS A C 1
ATOM 2164 O O . LYS A 1 271 ? 2.143 -3.310 24.569 1.00 86.75 271 LYS A O 1
ATOM 2169 N N . HIS A 1 272 ? 1.134 -1.451 23.810 1.00 86.38 272 HIS A N 1
ATOM 2170 C CA . HIS A 1 272 ? -0.215 -1.834 24.234 1.00 86.38 272 HIS A CA 1
ATOM 2171 C C . HIS A 1 272 ? -0.747 -3.066 23.486 1.00 86.38 272 HIS A C 1
ATOM 2173 O O . HIS A 1 272 ? -1.405 -3.923 24.069 1.00 86.38 272 HIS A O 1
ATOM 2179 N N . THR A 1 273 ? -0.449 -3.165 22.192 1.00 85.06 273 THR A N 1
ATOM 2180 C CA . THR A 1 273 ? -0.961 -4.217 21.299 1.00 85.06 273 THR A CA 1
ATOM 2181 C C . THR A 1 273 ? 0.003 -5.389 21.126 1.00 85.06 273 THR A C 1
ATOM 2183 O O . THR A 1 273 ? -0.313 -6.343 20.413 1.00 85.06 273 THR A O 1
ATOM 2186 N N . THR A 1 274 ? 1.150 -5.368 21.813 1.00 79.12 274 THR A N 1
ATOM 2187 C CA . THR A 1 274 ? 2.204 -6.395 21.743 1.00 79.12 274 THR A CA 1
ATOM 2188 C C . THR A 1 274 ? 2.721 -6.633 20.317 1.00 79.12 274 THR A C 1
ATOM 2190 O O . THR A 1 274 ? 2.952 -7.766 19.898 1.00 79.12 274 THR A O 1
ATOM 2193 N N . GLN A 1 275 ? 2.895 -5.556 19.545 1.00 69.56 275 GLN A N 1
ATOM 2194 C CA . GLN A 1 275 ? 3.380 -5.610 18.163 1.00 69.56 275 GLN A CA 1
ATOM 2195 C C . GLN A 1 275 ? 4.901 -5.787 18.119 1.00 69.56 275 GLN A C 1
ATOM 2197 O O . GLN A 1 275 ? 5.614 -4.818 17.903 1.00 69.56 275 GLN A O 1
ATOM 2202 N N . ARG A 1 276 ? 5.411 -7.001 18.371 1.00 68.50 276 ARG A N 1
ATOM 2203 C CA . ARG A 1 276 ? 6.741 -7.479 17.930 1.00 68.50 276 ARG A CA 1
ATOM 2204 C C . ARG A 1 276 ? 6.965 -8.919 18.384 1.00 68.50 276 ARG A C 1
ATOM 2206 O O . ARG A 1 276 ? 6.815 -9.219 19.566 1.00 68.50 276 ARG A O 1
ATOM 2213 N N . HIS A 1 277 ? 7.433 -9.776 17.478 1.00 60.28 277 HIS A N 1
ATOM 2214 C CA . HIS A 1 277 ? 7.957 -11.097 17.820 1.00 60.28 277 HIS A CA 1
ATOM 2215 C C . HIS A 1 277 ? 9.321 -11.310 17.147 1.00 60.28 277 HIS A C 1
ATOM 2217 O O . HIS A 1 277 ? 9.418 -11.810 16.031 1.00 60.28 277 HIS A O 1
ATOM 2223 N N . THR A 1 278 ? 10.404 -10.936 17.830 1.00 59.72 278 THR A N 1
ATOM 2224 C CA . THR A 1 278 ? 11.757 -11.261 17.354 1.00 59.72 278 THR A CA 1
ATOM 2225 C C . THR A 1 278 ? 12.036 -12.742 17.621 1.00 59.72 278 THR A C 1
ATOM 2227 O O . THR A 1 278 ? 11.990 -13.180 18.773 1.00 59.72 278 THR A O 1
ATOM 2230 N N . PHE A 1 279 ? 12.316 -13.526 16.579 1.00 56.12 279 PHE A N 1
ATOM 2231 C CA . PHE A 1 279 ? 12.633 -14.949 16.711 1.00 56.12 279 PHE A CA 1
ATOM 2232 C C . PHE A 1 279 ? 14.150 -15.170 16.786 1.00 56.12 279 PHE A C 1
ATOM 2234 O O . PHE A 1 279 ? 14.817 -15.093 15.763 1.00 56.12 279 PHE A O 1
ATOM 2241 N N . GLY A 1 280 ? 14.655 -15.519 17.978 1.00 49.34 280 GLY A N 1
ATO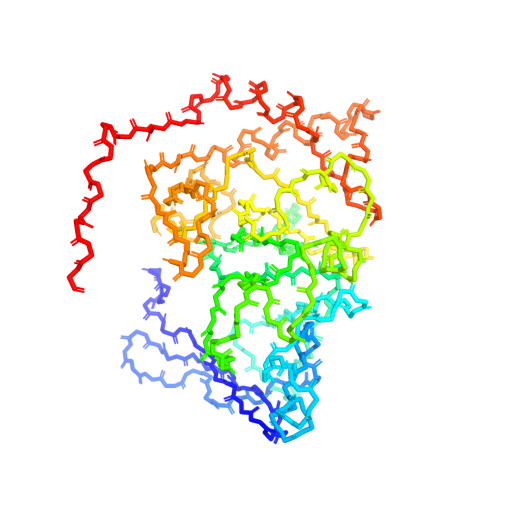M 2242 C CA . GLY A 1 280 ? 15.979 -16.130 18.212 1.00 49.34 280 GLY A CA 1
ATOM 2243 C C . GLY A 1 280 ? 17.221 -15.321 17.780 1.00 49.34 280 GLY A C 1
ATOM 2244 O O . GLY A 1 280 ? 17.107 -14.289 17.127 1.00 49.34 280 GLY A O 1
ATOM 2245 N N . PRO A 1 281 ? 18.440 -15.753 18.158 1.00 47.34 281 PRO A N 1
ATOM 2246 C CA . PRO A 1 281 ? 19.666 -15.169 17.620 1.00 47.34 281 PRO A CA 1
ATOM 2247 C C . PRO A 1 281 ? 19.816 -15.540 16.137 1.00 47.34 281 PRO A C 1
ATOM 2249 O O . PRO A 1 281 ? 19.720 -16.714 15.773 1.00 47.34 281 PRO A O 1
ATOM 2252 N N . HIS A 1 282 ? 20.067 -14.545 15.284 1.00 49.50 282 HIS A N 1
ATOM 2253 C CA . HIS A 1 282 ? 20.321 -14.753 13.858 1.00 49.50 282 HIS A CA 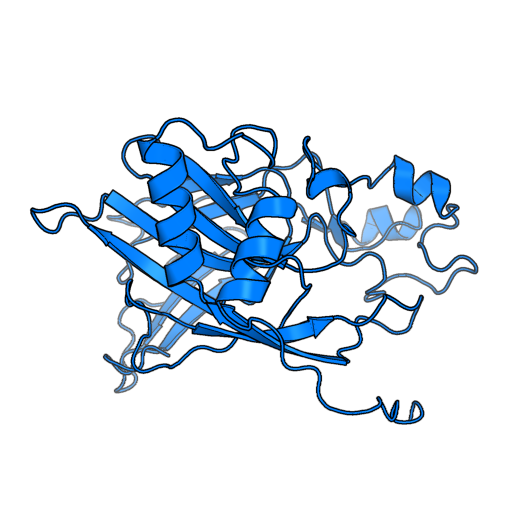1
ATOM 2254 C C . HIS A 1 282 ? 21.561 -15.629 13.677 1.00 49.50 282 HIS A C 1
ATOM 2256 O O . HIS A 1 282 ? 22.685 -15.207 13.946 1.00 49.50 282 HIS A O 1
ATOM 2262 N N . THR A 1 283 ? 21.371 -16.851 13.191 1.00 45.34 283 THR A N 1
ATOM 2263 C CA . THR A 1 283 ? 22.435 -17.533 12.459 1.00 45.34 283 THR A CA 1
ATOM 2264 C C . THR A 1 283 ? 22.360 -16.984 11.048 1.00 45.34 283 THR A C 1
ATOM 2266 O O . THR A 1 283 ? 21.524 -17.394 10.248 1.00 45.34 283 THR A O 1
ATOM 2269 N N . PHE A 1 284 ? 23.188 -15.977 10.765 1.00 49.31 284 PHE A N 1
ATOM 2270 C CA . PHE A 1 284 ? 23.473 -15.609 9.387 1.00 49.31 284 PHE A CA 1
ATOM 2271 C C . PHE A 1 284 ? 23.930 -16.893 8.697 1.00 49.31 284 PHE A C 1
ATOM 2273 O O . PHE A 1 284 ? 24.948 -17.468 9.086 1.00 49.31 284 PHE A O 1
ATOM 2280 N N . GLY A 1 285 ? 23.143 -17.386 7.739 1.00 39.56 285 GLY A N 1
ATOM 2281 C CA . GLY A 1 285 ? 23.642 -18.387 6.814 1.00 39.56 285 GLY A CA 1
ATOM 2282 C C . GLY A 1 285 ? 24.893 -17.784 6.204 1.00 39.56 285 GLY A C 1
ATOM 2283 O O . GLY A 1 285 ? 24.811 -16.722 5.587 1.00 39.56 285 GLY A O 1
ATOM 2284 N N . SER A 1 286 ? 26.047 -18.385 6.489 1.00 37.66 286 SER A N 1
ATOM 2285 C CA . SER A 1 286 ? 27.286 -18.063 5.799 1.00 37.66 286 SER A CA 1
ATOM 2286 C C . SER A 1 286 ? 26.966 -18.023 4.313 1.00 37.66 286 SER A C 1
ATOM 2288 O O . SER A 1 286 ? 26.457 -19.013 3.783 1.00 37.66 286 SER A O 1
ATOM 2290 N N . GLU A 1 287 ? 27.179 -16.857 3.715 1.00 38.81 287 GLU A N 1
ATOM 2291 C CA . GLU A 1 287 ? 27.054 -16.592 2.287 1.00 38.81 287 GLU A CA 1
ATOM 2292 C C . GLU A 1 287 ? 27.610 -17.794 1.509 1.00 38.81 287 GLU A C 1
ATOM 2294 O O . GLU A 1 287 ? 28.770 -18.173 1.692 1.00 38.81 287 GLU A O 1
ATOM 2299 N N . ALA A 1 288 ? 26.733 -18.444 0.743 1.00 32.53 288 ALA A N 1
ATOM 2300 C CA . ALA A 1 288 ? 27.068 -19.521 -0.181 1.00 32.53 288 ALA A CA 1
ATOM 2301 C C . ALA A 1 288 ? 27.221 -18.948 -1.589 1.00 32.53 288 ALA A C 1
ATOM 2303 O O . ALA A 1 288 ? 26.417 -18.049 -1.934 1.00 32.53 288 ALA A O 1
#

Sequence (288 aa):
VDPKTGELIFFSWRTEHPFAYYSVISGDGRRVVWEEPIPGIMKIPYIVDGHKHKSEGKPVIYFDPNTPTQFGIIPRYFDGSKHEVVWFESRACHIFHTANAWNETDADGNVVAICLTACRSERFISQINLWQPPTPGGYGGGVTEEEYKTEYGPPGSGDYTKQQPDEPFMTLFRFDFKTKETQMTTLSTIGSEFPVINFDRYTQPDLKYVYGATTAPLTPNTGIKFDGIVKTDILALIKRKNELLSARQLKNAGGEGQWELGVQELQSMEKHTTQRHTFGPHTFGSEA

Secondary structure (DSSP, 8-state):
--TTT--EEEEEE-SSTT-EEEEEE-TTS-EEEEEEE--S----SEEE-HHHHHHTT--SEEE-TTSPEEEEE--TT--TTT---EEEEESS-EEEEEEEEEEEE-TT--EEEEEEEEEEESSS-TT--SS----TTSSSTT--HHHHHHHTPPSS-SGGGGS-TTS-EEEEEEEETTT-PEEEEEEEEEEEEEEEE-GGGTT-TT--EEEEEEEPPP-TTS---EEEEEEEEHHHHHHHHHHHHHTT-----SSTT-----HHHHHHHHHHHT--B--SS-------

Radius of gyration: 20.18 Å; chains: 1; bounding box: 61×39×49 Å